Protein AF-A0A7Y3G0I6-F1 (afdb_monomer)

pLDDT: mean 89.26, std 8.89, range [57.53, 98.56]

Solvent-accessible surface area (backbone atoms only — not comparable to full-atom values): 11761 Å² total; per-residue (Å²): 100,74,81,41,89,91,62,61,95,31,98,58,78,35,72,88,57,44,77,79,68,57,80,49,19,53,33,40,68,74,60,81,34,92,79,83,90,74,66,74,46,51,53,47,34,43,51,68,86,64,47,54,21,97,90,36,72,43,69,88,77,82,77,92,67,91,58,84,91,52,43,73,36,83,38,82,82,89,81,90,82,81,94,60,96,46,73,75,52,50,55,50,53,52,44,70,64,32,48,66,43,52,54,53,49,44,53,52,36,16,62,76,60,63,36,76,36,48,35,75,85,75,89,59,87,81,51,73,63,84,77,46,39,62,51,58,41,47,52,52,54,50,63,76,65,33,38,55,69,38,67,48,60,49,78,73,38,61,62,67,29,30,76,32,36,46,50,58,30,49,48,30,33,59,73,62,80,33,52,68,69,57,26,52,52,53,36,62,68,52,57,84,130

Structure (mmCIF, N/CA/C/O backbone):
data_AF-A0A7Y3G0I6-F1
#
_entry.id   AF-A0A7Y3G0I6-F1
#
loop_
_atom_site.group_PDB
_atom_site.id
_atom_site.type_symbol
_atom_site.label_atom_id
_atom_site.label_alt_id
_atom_site.label_comp_id
_atom_site.label_asym_id
_atom_site.label_entity_id
_atom_site.label_seq_id
_atom_site.pdbx_PDB_ins_code
_atom_site.Cartn_x
_atom_site.Cartn_y
_atom_site.Cartn_z
_atom_site.occupancy
_atom_site.B_iso_or_equiv
_atom_site.auth_seq_id
_atom_site.auth_comp_id
_atom_site.auth_asym_id
_atom_site.auth_atom_id
_atom_site.pdbx_PDB_model_num
ATOM 1 N N . ILE A 1 1 ? 6.926 -3.636 -23.336 1.00 62.62 1 ILE A N 1
ATOM 2 C CA . ILE A 1 1 ? 7.717 -2.813 -22.385 1.00 62.62 1 ILE A CA 1
ATOM 3 C C . ILE A 1 1 ? 8.779 -3.665 -21.702 1.00 62.62 1 ILE A C 1
ATOM 5 O O . ILE A 1 1 ? 9.945 -3.384 -21.917 1.00 62.62 1 ILE A O 1
ATOM 9 N N . TRP A 1 2 ? 8.407 -4.733 -20.991 1.00 64.06 2 TRP A N 1
ATOM 10 C CA . TRP A 1 2 ? 9.347 -5.563 -20.216 1.00 64.06 2 TRP A CA 1
ATOM 11 C C . TRP A 1 2 ? 10.408 -6.299 -21.054 1.00 64.06 2 TRP A C 1
ATOM 13 O O . TRP A 1 2 ? 11.544 -6.424 -20.622 1.00 64.06 2 TRP A O 1
ATOM 23 N N . ASN A 1 3 ? 10.065 -6.689 -22.287 1.00 65.12 3 ASN A N 1
ATOM 24 C CA . ASN A 1 3 ? 10.971 -7.404 -23.203 1.00 65.12 3 ASN A CA 1
ATOM 25 C C . ASN A 1 3 ? 11.649 -6.497 -24.243 1.00 65.12 3 ASN A C 1
ATOM 27 O O . ASN A 1 3 ? 12.291 -6.978 -25.173 1.00 65.12 3 ASN A O 1
ATOM 31 N N . ALA A 1 4 ? 11.464 -5.179 -24.143 1.00 68.06 4 ALA A N 1
ATOM 32 C CA . ALA A 1 4 ? 12.062 -4.240 -25.083 1.00 68.06 4 ALA A CA 1
ATOM 33 C C . ALA A 1 4 ? 13.460 -3.825 -24.580 1.00 68.06 4 ALA A C 1
ATOM 35 O O . ALA A 1 4 ? 13.562 -3.351 -23.444 1.00 68.06 4 ALA A O 1
ATOM 36 N N . PRO A 1 5 ? 14.526 -3.961 -25.394 1.00 67.75 5 PRO A N 1
ATOM 37 C CA . PRO A 1 5 ? 15.872 -3.557 -24.996 1.00 67.75 5 PRO A CA 1
ATOM 38 C C . PRO A 1 5 ? 15.911 -2.113 -24.475 1.00 67.75 5 PRO A C 1
ATOM 40 O O . PRO A 1 5 ? 15.365 -1.211 -25.106 1.00 67.75 5 PRO A O 1
ATOM 43 N N . GLY A 1 6 ? 16.546 -1.901 -23.317 1.00 67.31 6 GLY A N 1
ATOM 44 C CA . GLY A 1 6 ? 16.690 -0.582 -22.683 1.00 67.31 6 GLY A CA 1
ATOM 45 C C . GLY A 1 6 ? 15.516 -0.122 -21.806 1.00 67.31 6 GLY A C 1
ATOM 46 O O . GLY A 1 6 ? 15.641 0.900 -21.142 1.00 67.31 6 GLY A O 1
ATOM 47 N N . ASN A 1 7 ? 14.407 -0.871 -21.744 1.00 62.28 7 ASN A N 1
ATOM 48 C CA . ASN A 1 7 ? 13.216 -0.491 -20.966 1.00 62.28 7 ASN A CA 1
ATOM 49 C C . ASN A 1 7 ? 13.136 -1.129 -19.569 1.00 62.28 7 ASN A C 1
ATOM 51 O O . ASN A 1 7 ? 12.115 -1.008 -18.891 1.00 62.28 7 ASN A O 1
ATOM 55 N N . THR A 1 8 ? 14.168 -1.842 -19.116 1.00 63.03 8 THR A N 1
ATOM 56 C CA . THR A 1 8 ? 14.197 -2.440 -17.773 1.00 63.03 8 THR A CA 1
ATOM 57 C C . THR A 1 8 ? 15.595 -2.321 -17.178 1.00 63.03 8 THR A C 1
ATOM 59 O O . THR A 1 8 ? 16.517 -3.015 -17.596 1.00 63.03 8 THR A O 1
ATOM 62 N N . TYR A 1 9 ? 15.740 -1.436 -16.192 1.00 57.91 9 TYR A N 1
ATOM 63 C CA . TYR A 1 9 ? 16.918 -1.337 -15.331 1.00 57.91 9 TYR A CA 1
ATOM 64 C C . TYR A 1 9 ? 16.635 -2.118 -14.047 1.00 57.91 9 TYR A C 1
ATOM 66 O O . TYR A 1 9 ? 16.202 -1.560 -13.045 1.00 57.91 9 TYR A O 1
ATOM 74 N N . ALA A 1 10 ? 16.804 -3.436 -14.110 1.00 59.22 10 ALA A N 1
ATOM 75 C CA . ALA A 1 10 ? 16.713 -4.313 -12.950 1.00 59.22 10 ALA A CA 1
ATOM 76 C C . ALA A 1 10 ? 18.121 -4.760 -12.554 1.00 59.22 10 ALA A C 1
ATOM 78 O O . ALA A 1 10 ? 18.882 -5.202 -13.416 1.00 59.22 10 ALA A O 1
ATOM 79 N N . ALA A 1 11 ? 18.454 -4.704 -11.261 1.00 57.53 11 ALA A N 1
ATOM 80 C CA . ALA A 1 11 ? 19.747 -5.170 -10.752 1.00 57.53 11 ALA A CA 1
ATOM 81 C C . ALA A 1 11 ? 20.051 -6.634 -11.152 1.00 57.53 11 ALA A C 1
ATOM 83 O O . ALA A 1 11 ? 21.209 -6.986 -11.359 1.00 57.53 11 ALA A O 1
ATOM 84 N N . GLY A 1 12 ? 19.012 -7.465 -11.325 1.00 60.72 12 GLY A N 1
ATOM 85 C CA . GLY A 1 12 ? 19.105 -8.867 -11.753 1.00 60.72 12 GLY A CA 1
ATOM 86 C C . GLY A 1 12 ? 19.058 -9.118 -13.268 1.00 60.72 12 GLY A C 1
ATOM 87 O O . GLY A 1 12 ? 18.994 -10.271 -13.681 1.00 60.72 12 GLY A O 1
ATOM 88 N N . GLY A 1 13 ? 19.047 -8.081 -14.115 1.00 66.00 13 GLY A N 1
ATOM 89 C CA . GLY A 1 13 ? 19.033 -8.222 -15.582 1.00 66.00 13 GLY A CA 1
ATOM 90 C C . GLY A 1 13 ? 17.665 -8.521 -16.218 1.00 66.00 13 GLY A C 1
ATOM 91 O O . GLY A 1 13 ? 17.530 -8.402 -17.434 1.00 66.00 13 GLY A O 1
ATOM 92 N N . SER A 1 14 ? 16.636 -8.840 -15.428 1.00 72.06 14 SER A N 1
ATOM 93 C CA . SER A 1 14 ? 15.230 -8.876 -15.855 1.00 72.06 14 SER A CA 1
ATOM 94 C C . SER A 1 14 ? 14.316 -8.408 -14.721 1.00 72.06 14 SER A C 1
ATOM 96 O O . SER A 1 14 ? 14.672 -8.520 -13.549 1.00 72.06 14 SER A O 1
ATOM 98 N N . ILE A 1 15 ? 13.122 -7.905 -15.050 1.00 75.12 15 ILE A N 1
ATOM 99 C CA . ILE A 1 15 ? 12.135 -7.514 -14.029 1.00 75.12 15 ILE A CA 1
ATOM 100 C C . ILE A 1 15 ? 11.652 -8.721 -13.205 1.00 75.12 15 ILE A C 1
ATOM 102 O O . ILE A 1 15 ? 11.344 -8.566 -12.031 1.00 75.12 15 ILE A O 1
ATOM 106 N N . ALA A 1 16 ? 11.639 -9.925 -13.787 1.00 77.75 16 ALA A N 1
ATOM 107 C CA . ALA A 1 16 ? 11.277 -11.154 -13.079 1.00 77.75 16 ALA A CA 1
ATOM 108 C C . ALA A 1 16 ? 12.322 -11.579 -12.033 1.00 77.75 16 ALA A C 1
ATOM 110 O O . ALA A 1 16 ? 11.988 -12.292 -11.092 1.00 77.75 16 ALA A O 1
ATOM 111 N N . ALA A 1 17 ? 13.575 -11.140 -12.188 1.00 76.31 17 ALA A N 1
ATOM 112 C CA . ALA A 1 17 ? 14.649 -11.363 -11.223 1.00 76.31 17 ALA A CA 1
ATOM 113 C C . ALA A 1 17 ? 14.767 -10.233 -10.182 1.00 76.31 17 ALA A C 1
ATOM 115 O O . ALA A 1 17 ? 15.609 -10.306 -9.287 1.00 76.31 17 ALA A O 1
ATOM 116 N N . THR A 1 18 ? 13.951 -9.181 -10.291 1.00 74.75 18 THR A N 1
ATOM 117 C CA . THR A 1 18 ? 13.896 -8.102 -9.304 1.00 74.75 18 THR A CA 1
ATOM 118 C C . THR A 1 18 ? 13.173 -8.598 -8.055 1.00 74.75 18 THR A C 1
ATOM 120 O O . THR A 1 18 ? 12.018 -9.015 -8.122 1.00 74.75 18 THR A O 1
ATOM 123 N N . SER A 1 19 ? 13.840 -8.547 -6.903 1.00 73.62 19 SER A N 1
ATOM 124 C CA . SER A 1 19 ? 13.272 -8.982 -5.626 1.00 73.62 19 SER A CA 1
ATOM 125 C C . SER A 1 19 ? 12.096 -8.112 -5.175 1.00 73.62 19 SER A C 1
ATOM 127 O O . SER A 1 19 ? 11.898 -6.989 -5.639 1.00 73.62 19 SER A O 1
ATOM 129 N N . HIS A 1 20 ? 11.268 -8.640 -4.274 1.00 70.69 20 HIS A N 1
ATOM 130 C CA . HIS A 1 20 ? 10.093 -7.930 -3.785 1.00 70.69 20 HIS A CA 1
ATOM 131 C C . HIS A 1 20 ? 10.451 -6.955 -2.650 1.00 70.69 20 HIS A C 1
ATOM 133 O O . HIS A 1 20 ? 11.037 -7.343 -1.646 1.00 70.69 20 HIS A O 1
ATOM 139 N N . SER A 1 21 ? 10.012 -5.706 -2.803 1.00 70.19 21 SER A N 1
ATOM 140 C CA . SER A 1 21 ? 9.940 -4.628 -1.803 1.00 70.19 21 SER A CA 1
ATOM 141 C C . SER A 1 21 ? 11.211 -4.261 -1.026 1.00 70.19 21 SER A C 1
ATOM 143 O O . SER A 1 21 ? 11.746 -3.184 -1.276 1.00 70.19 21 SER A O 1
ATOM 145 N N . SER A 1 22 ? 11.676 -5.080 -0.076 1.00 72.12 22 SER A N 1
ATOM 146 C CA . SER A 1 22 ? 12.699 -4.681 0.912 1.00 72.12 22 SER A CA 1
ATOM 147 C C . SER A 1 22 ? 13.991 -4.182 0.280 1.00 72.12 22 SER A C 1
ATOM 149 O O . SER A 1 22 ? 14.605 -3.238 0.769 1.00 72.12 22 SER A O 1
ATOM 151 N N . ASP A 1 23 ? 14.370 -4.779 -0.842 1.00 81.44 23 ASP A N 1
ATOM 152 C CA . ASP A 1 23 ? 15.669 -4.541 -1.462 1.00 81.44 23 ASP A CA 1
ATOM 153 C C . ASP A 1 23 ? 15.713 -3.229 -2.258 1.00 81.44 23 ASP A C 1
ATOM 155 O O . ASP A 1 23 ? 16.783 -2.829 -2.705 1.00 81.44 23 ASP A O 1
ATOM 159 N N . HIS A 1 24 ? 14.573 -2.540 -2.416 1.00 85.25 24 HIS A N 1
ATOM 160 C CA . HIS A 1 24 ? 14.483 -1.269 -3.149 1.00 85.25 24 HIS A CA 1
ATOM 161 C C . HIS A 1 24 ? 14.484 -0.040 -2.246 1.00 85.25 24 HIS A C 1
ATOM 163 O O . HIS A 1 24 ? 14.646 1.065 -2.755 1.00 85.25 24 HIS A O 1
ATOM 169 N N . GLY A 1 25 ? 14.322 -0.204 -0.928 1.00 89.75 25 GLY A N 1
ATOM 170 C CA . GLY A 1 25 ? 14.303 0.920 0.013 1.00 89.75 25 GLY A CA 1
ATOM 171 C C . GLY A 1 25 ? 15.617 1.700 0.010 1.00 89.75 25 GLY A C 1
ATOM 172 O O . GLY A 1 25 ? 15.623 2.911 -0.203 1.00 89.75 25 GLY A O 1
ATOM 173 N N . GLN A 1 26 ? 16.735 0.988 0.170 1.00 89.69 26 GLN A N 1
ATOM 174 C CA . GLN A 1 26 ? 18.073 1.577 0.137 1.00 89.69 26 GLN A CA 1
ATOM 175 C C . GLN A 1 26 ? 18.411 2.184 -1.241 1.00 89.69 26 GLN A C 1
ATOM 177 O O . GLN A 1 26 ? 18.736 3.371 -1.269 1.00 89.69 26 GLN A O 1
ATOM 182 N N . PRO A 1 27 ? 18.244 1.465 -2.375 1.00 88.50 27 PRO A N 1
ATOM 183 C CA . PRO A 1 27 ? 18.458 2.047 -3.699 1.00 88.50 27 PRO A CA 1
ATOM 184 C C . PRO A 1 27 ? 17.628 3.297 -4.001 1.00 88.50 27 PRO A C 1
ATOM 186 O O . PRO A 1 27 ? 18.088 4.195 -4.703 1.00 88.50 27 PRO A O 1
ATOM 189 N N . LEU A 1 28 ? 16.385 3.366 -3.512 1.00 90.38 28 LEU A N 1
ATOM 190 C CA . LEU A 1 28 ? 15.553 4.555 -3.693 1.00 90.38 28 LEU A CA 1
ATOM 191 C C . LEU A 1 28 ? 16.087 5.731 -2.863 1.00 90.38 28 LEU A C 1
ATOM 193 O O . LEU A 1 28 ? 16.166 6.847 -3.367 1.00 90.38 28 LEU A O 1
ATOM 197 N N . ALA A 1 29 ? 16.487 5.480 -1.614 1.00 90.94 29 ALA A N 1
ATOM 198 C CA . ALA A 1 29 ? 16.993 6.511 -0.709 1.00 90.94 29 ALA A CA 1
ATOM 199 C C . ALA A 1 29 ? 18.367 7.075 -1.127 1.00 90.94 29 ALA A C 1
ATOM 201 O O . ALA A 1 29 ? 18.635 8.259 -0.917 1.00 90.94 29 ALA A O 1
ATOM 202 N N . ASP A 1 30 ? 19.238 6.252 -1.725 1.00 90.75 30 ASP A N 1
ATOM 203 C CA . ASP A 1 30 ? 20.564 6.672 -2.208 1.00 90.75 30 ASP A CA 1
ATOM 204 C C . ASP A 1 30 ? 20.602 7.102 -3.687 1.00 90.75 30 ASP A C 1
ATOM 206 O O . ASP A 1 30 ? 21.648 7.525 -4.186 1.00 90.75 30 ASP A O 1
ATOM 210 N N . GLY A 1 31 ? 19.459 7.050 -4.379 1.00 88.19 31 GLY A N 1
ATOM 211 C CA . GLY A 1 31 ? 19.305 7.516 -5.757 1.00 88.19 31 GLY A CA 1
ATOM 212 C C . GLY A 1 31 ? 19.835 6.556 -6.826 1.00 88.19 31 GLY A C 1
ATOM 213 O O . GLY A 1 31 ? 19.882 6.924 -8.002 1.00 88.19 31 GLY A O 1
ATOM 214 N N . THR A 1 32 ? 20.215 5.326 -6.468 1.00 85.88 32 THR A N 1
ATOM 215 C CA . THR A 1 32 ? 20.564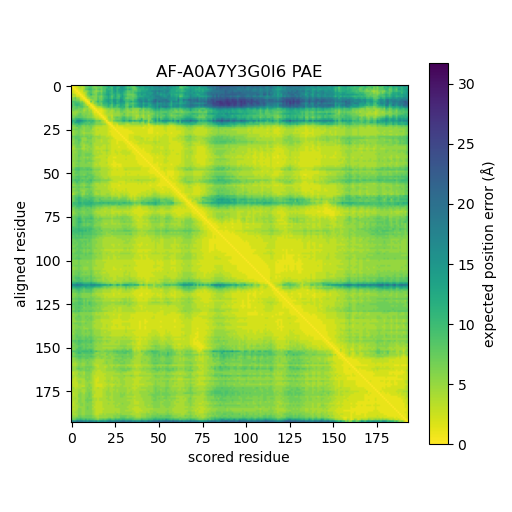 4.278 -7.446 1.00 85.88 32 THR A CA 1
ATOM 216 C C . THR A 1 32 ? 19.335 3.613 -8.082 1.00 85.88 32 THR A C 1
ATOM 218 O O . THR A 1 32 ? 19.454 2.949 -9.114 1.00 85.88 32 THR A O 1
ATOM 221 N N . CYS A 1 33 ? 18.142 3.850 -7.529 1.00 84.00 33 CYS A N 1
ATOM 222 C CA . CYS A 1 33 ? 16.838 3.560 -8.116 1.00 84.00 33 CYS A CA 1
ATOM 223 C C . CYS A 1 33 ? 16.036 4.862 -8.257 1.00 84.00 33 CYS A C 1
ATOM 225 O O . CYS A 1 33 ? 15.832 5.576 -7.282 1.00 84.00 33 CYS A O 1
ATOM 227 N N . ALA A 1 34 ? 15.560 5.172 -9.467 1.00 85.50 34 ALA A N 1
ATOM 228 C CA . ALA A 1 34 ? 14.839 6.423 -9.714 1.00 85.50 34 ALA A CA 1
ATOM 229 C C . ALA A 1 34 ? 13.389 6.403 -9.201 1.00 85.50 34 ALA A C 1
ATOM 231 O O . ALA A 1 34 ? 12.887 7.416 -8.727 1.00 85.50 34 ALA A O 1
ATOM 232 N N . MET A 1 35 ? 12.687 5.275 -9.361 1.00 88.25 35 MET A N 1
ATOM 233 C CA . MET A 1 35 ? 11.269 5.132 -9.022 1.00 88.25 35 MET A CA 1
ATOM 234 C C . MET A 1 35 ? 10.946 3.674 -8.696 1.00 88.25 35 MET A C 1
ATOM 236 O O . MET A 1 35 ? 11.437 2.761 -9.360 1.00 88.25 35 MET A O 1
ATOM 240 N N . VAL A 1 36 ? 10.033 3.464 -7.750 1.00 87.94 36 VAL A N 1
ATOM 241 C CA . VAL A 1 36 ? 9.459 2.153 -7.430 1.00 87.94 36 VAL A CA 1
ATOM 242 C C . VAL A 1 36 ? 7.935 2.254 -7.395 1.00 87.94 36 VAL A C 1
ATOM 244 O O . VAL A 1 36 ? 7.380 3.227 -6.894 1.00 87.94 36 VAL A O 1
ATOM 247 N N . ARG A 1 37 ? 7.244 1.240 -7.927 1.00 88.38 37 ARG A N 1
ATOM 248 C CA . ARG A 1 37 ? 5.795 1.073 -7.756 1.00 88.38 37 ARG A CA 1
ATOM 249 C C . ARG A 1 37 ? 5.563 -0.065 -6.771 1.00 88.38 37 ARG A C 1
ATOM 251 O O . ARG A 1 37 ? 5.781 -1.221 -7.122 1.00 88.38 37 ARG A O 1
ATOM 258 N N . GLN A 1 38 ? 5.137 0.266 -5.557 1.00 89.00 38 GLN A N 1
ATOM 259 C CA . GLN A 1 38 ? 4.900 -0.704 -4.491 1.00 89.00 38 GLN A CA 1
ATOM 260 C C . GLN A 1 38 ? 3.722 -0.273 -3.609 1.00 89.00 38 GLN A C 1
ATOM 262 O O . GLN A 1 38 ? 3.322 0.890 -3.632 1.00 89.00 38 GLN A O 1
ATOM 267 N N . ALA A 1 39 ? 3.162 -1.217 -2.853 1.00 90.75 39 ALA A N 1
ATOM 268 C CA . ALA A 1 39 ? 2.174 -0.936 -1.820 1.00 90.75 39 ALA A CA 1
ATOM 269 C C . ALA A 1 39 ? 2.726 0.003 -0.728 1.00 90.75 39 ALA A C 1
ATOM 271 O O . ALA A 1 39 ? 3.935 0.100 -0.514 1.00 90.75 39 ALA A O 1
ATOM 272 N N . SER A 1 40 ? 1.824 0.661 0.002 1.00 91.81 40 SER A N 1
ATOM 273 C CA . SER A 1 40 ? 2.150 1.705 0.987 1.00 91.81 40 SER A CA 1
ATOM 274 C C . SER A 1 40 ? 3.070 1.252 2.122 1.00 91.81 40 SER A C 1
ATOM 276 O O . SER A 1 40 ? 3.860 2.054 2.620 1.00 91.81 40 SER A O 1
ATOM 278 N N . PHE A 1 41 ? 3.043 -0.035 2.493 1.00 91.19 41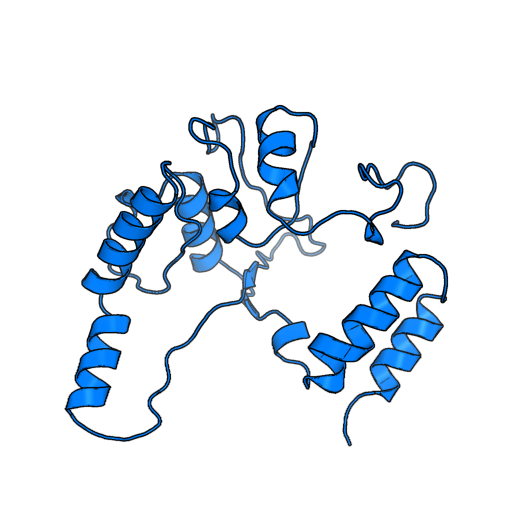 PHE A N 1
ATOM 279 C CA . PHE A 1 41 ? 3.953 -0.587 3.503 1.00 91.19 41 PHE A CA 1
ATOM 280 C C . PHE A 1 41 ? 5.432 -0.467 3.114 1.00 91.19 41 PHE A C 1
ATOM 282 O O . PHE A 1 41 ? 6.303 -0.634 3.968 1.00 91.19 41 PHE A O 1
ATOM 289 N N . PHE A 1 42 ? 5.726 -0.158 1.846 1.00 92.06 42 PHE A N 1
ATOM 290 C CA . PHE A 1 42 ? 7.075 0.112 1.372 1.00 92.06 42 PHE A CA 1
ATOM 291 C C . PHE A 1 42 ? 7.789 1.206 2.170 1.00 92.06 42 PHE A C 1
ATOM 293 O O . PHE A 1 42 ? 9.004 1.127 2.331 1.00 92.06 42 PHE A O 1
ATOM 300 N N . ALA A 1 43 ? 7.051 2.175 2.726 1.00 91.44 43 ALA A N 1
ATOM 301 C CA . ALA A 1 43 ? 7.623 3.208 3.586 1.00 91.44 43 ALA A CA 1
ATOM 302 C C . ALA A 1 43 ? 8.480 2.613 4.722 1.00 91.44 43 ALA A C 1
ATOM 304 O O . ALA A 1 43 ? 9.532 3.153 5.043 1.00 91.44 43 ALA A O 1
ATOM 305 N N . ALA A 1 44 ? 8.104 1.446 5.258 1.00 91.50 44 ALA A N 1
ATOM 306 C CA . ALA A 1 44 ? 8.838 0.769 6.329 1.00 91.50 44 ALA A CA 1
ATOM 307 C C . ALA A 1 44 ? 10.097 0.003 5.882 1.00 91.50 44 ALA A C 1
ATOM 309 O O . ALA A 1 44 ? 10.731 -0.666 6.706 1.00 91.50 44 ALA A O 1
ATOM 310 N N . PHE A 1 45 ? 10.413 0.017 4.585 1.00 91.06 45 PHE A N 1
ATOM 311 C CA . PHE A 1 45 ? 11.675 -0.486 4.037 1.00 91.06 45 PHE A CA 1
ATOM 312 C C . PHE A 1 45 ? 12.676 0.632 3.750 1.00 91.06 45 PHE A C 1
ATOM 314 O O . PHE A 1 45 ? 13.820 0.332 3.410 1.00 91.06 45 PHE A O 1
ATOM 321 N N . LEU A 1 46 ? 12.276 1.901 3.880 1.00 91.12 46 LEU A N 1
ATOM 322 C CA . LEU A 1 46 ? 13.217 3.008 3.780 1.00 91.12 46 LEU A CA 1
ATOM 323 C C . LEU A 1 46 ? 14.221 2.935 4.942 1.00 91.12 46 LEU A C 1
ATOM 325 O O . LEU A 1 46 ? 13.813 2.677 6.078 1.00 91.12 46 LEU A O 1
ATOM 329 N N . PRO A 1 47 ? 15.522 3.152 4.681 1.00 90.88 47 PRO A N 1
ATOM 330 C CA . PRO A 1 47 ? 16.523 3.230 5.736 1.00 90.88 47 PRO A CA 1
ATOM 331 C C . PRO A 1 47 ? 16.177 4.300 6.778 1.00 90.88 47 PRO A C 1
ATOM 333 O O . PRO A 1 47 ? 15.618 5.350 6.445 1.00 90.88 47 PRO A O 1
ATOM 336 N N . GLU A 1 48 ? 16.557 4.065 8.033 1.00 89.44 48 GLU A N 1
ATOM 337 C CA . GLU A 1 48 ? 16.451 5.070 9.094 1.00 89.44 48 GLU A CA 1
ATOM 338 C C . GLU A 1 48 ? 17.138 6.383 8.675 1.00 89.44 48 GLU A C 1
ATOM 340 O O . GLU A 1 48 ? 18.212 6.381 8.071 1.00 89.44 48 GLU A O 1
ATOM 345 N N . GLY A 1 49 ? 16.500 7.516 8.977 1.00 89.31 49 GLY A N 1
ATOM 346 C CA . GLY A 1 49 ? 17.005 8.844 8.620 1.00 89.31 49 GLY A CA 1
ATOM 347 C C . GLY A 1 49 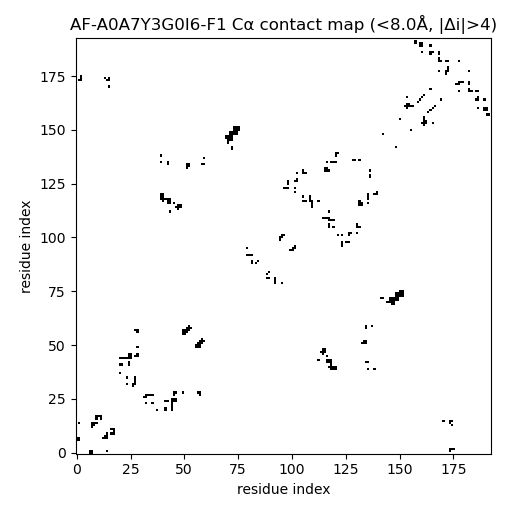? 16.738 9.275 7.175 1.00 89.31 49 GLY A C 1
ATOM 348 O O . GLY A 1 49 ? 17.100 10.396 6.820 1.00 89.31 49 GLY A O 1
ATOM 349 N N . THR A 1 50 ? 16.082 8.445 6.355 1.00 92.31 50 THR A N 1
ATOM 350 C CA . THR A 1 50 ? 15.599 8.871 5.031 1.00 92.31 50 THR A CA 1
ATOM 351 C C . THR A 1 50 ? 14.565 9.981 5.199 1.00 92.31 50 THR A C 1
ATOM 353 O O . THR A 1 50 ? 13.523 9.763 5.821 1.00 92.31 50 THR A O 1
ATOM 356 N N . SER A 1 51 ? 14.819 11.164 4.635 1.00 92.44 51 SER A N 1
ATOM 357 C CA . SER A 1 51 ? 13.816 12.231 4.639 1.00 92.44 51 SER A CA 1
ATOM 358 C C . SER A 1 51 ? 12.728 11.936 3.607 1.00 92.44 51 SER A C 1
ATOM 360 O O . SER A 1 51 ? 13.011 11.568 2.464 1.00 92.44 51 SER A O 1
ATOM 362 N N . VAL A 1 52 ? 11.468 12.093 4.005 1.00 93.31 52 VAL A N 1
ATOM 363 C CA . VAL A 1 52 ? 10.302 11.780 3.170 1.00 93.31 52 VAL A CA 1
ATOM 364 C C . VAL A 1 52 ? 9.371 12.981 3.059 1.00 93.31 52 VAL A C 1
ATOM 366 O O . VAL A 1 52 ? 9.376 13.832 3.941 1.00 93.31 52 VAL A O 1
ATOM 369 N N . GLY A 1 53 ? 8.574 13.029 1.993 1.00 90.50 53 GLY A N 1
ATOM 370 C CA . GLY A 1 53 ? 7.634 14.118 1.715 1.00 90.50 53 GLY A CA 1
ATOM 371 C C . GLY A 1 53 ? 8.060 14.986 0.524 1.00 90.50 53 GLY A C 1
ATOM 372 O O . GLY A 1 53 ? 9.064 14.688 -0.128 1.00 90.50 53 GLY A O 1
ATOM 373 N N . PRO A 1 54 ? 7.309 16.056 0.205 1.00 89.69 54 PRO A N 1
ATOM 374 C CA . PRO A 1 54 ? 7.554 16.933 -0.945 1.00 89.69 54 PRO A CA 1
ATOM 375 C C . PRO A 1 54 ? 8.954 17.550 -0.993 1.00 89.69 54 PRO A C 1
ATOM 377 O O . PRO A 1 54 ? 9.495 17.717 -2.085 1.00 89.69 54 PRO A O 1
ATOM 380 N N . ASP A 1 55 ? 9.539 17.826 0.175 1.00 91.00 55 ASP A N 1
ATOM 381 C CA . ASP A 1 55 ? 10.885 18.393 0.327 1.00 91.00 55 ASP A CA 1
ATOM 382 C C . ASP A 1 55 ? 11.934 17.340 0.762 1.00 91.00 55 ASP A C 1
ATOM 384 O O . ASP A 1 55 ? 13.076 17.678 1.086 1.00 91.00 55 ASP A O 1
ATOM 388 N N . GLY A 1 56 ? 11.551 16.058 0.805 1.00 91.25 56 GLY A N 1
ATOM 389 C CA . GLY A 1 56 ? 12.400 14.938 1.217 1.00 91.25 56 GLY A CA 1
ATOM 390 C C . GLY A 1 56 ? 13.198 14.299 0.075 1.00 91.25 56 GLY A C 1
ATOM 391 O O . GLY A 1 56 ? 13.092 14.676 -1.090 1.00 91.25 56 GLY A O 1
ATOM 392 N N . GLN A 1 57 ? 13.994 13.279 0.409 1.00 92.56 57 GLN A N 1
ATOM 393 C CA . GLN A 1 57 ? 14.662 12.410 -0.569 1.00 92.56 57 GLN A CA 1
ATOM 394 C C . GLN A 1 57 ? 13.663 11.541 -1.338 1.00 92.56 57 GLN A C 1
ATOM 396 O O . GLN A 1 57 ? 13.873 11.251 -2.515 1.00 92.56 57 GLN A O 1
ATOM 401 N N . VAL A 1 58 ? 12.590 11.111 -0.668 1.00 92.88 58 VAL A N 1
ATOM 402 C CA . VAL A 1 58 ? 11.574 10.217 -1.230 1.00 92.88 58 VAL A CA 1
ATOM 403 C C . VAL A 1 58 ? 10.192 10.845 -1.110 1.00 92.88 58 VAL A C 1
ATOM 405 O O . VAL A 1 58 ? 9.759 11.235 -0.027 1.00 92.88 58 VAL A O 1
ATOM 408 N N . ASN A 1 59 ? 9.466 10.873 -2.225 1.00 93.25 59 ASN A N 1
ATOM 409 C CA . ASN A 1 59 ? 8.077 11.310 -2.281 1.00 93.25 59 ASN A CA 1
ATOM 410 C C . ASN A 1 59 ? 7.235 10.349 -3.135 1.00 93.25 59 ASN A C 1
ATOM 412 O O . ASN A 1 59 ? 7.765 9.487 -3.840 1.00 93.25 59 ASN A O 1
ATOM 416 N N . THR A 1 60 ? 5.917 10.513 -3.082 1.00 91.88 60 THR A N 1
ATOM 417 C CA . THR A 1 60 ? 4.950 9.790 -3.904 1.00 91.88 60 THR A CA 1
ATOM 418 C C . THR A 1 60 ? 4.344 10.685 -4.980 1.00 91.88 60 THR A C 1
ATOM 420 O O . THR A 1 60 ? 4.293 11.908 -4.854 1.00 91.88 60 THR A O 1
ATOM 423 N N . PHE A 1 61 ? 3.864 10.063 -6.049 1.00 90.75 61 PHE A N 1
ATOM 424 C CA . PHE A 1 61 ? 3.079 10.707 -7.092 1.00 90.75 61 PHE A CA 1
ATOM 425 C C . PHE A 1 61 ? 2.113 9.688 -7.705 1.00 90.75 61 PHE A C 1
ATOM 427 O O . PHE A 1 61 ? 2.335 8.476 -7.635 1.00 90.75 61 PHE A O 1
ATOM 434 N N . TYR A 1 62 ? 1.036 10.173 -8.324 1.00 89.31 62 TYR A N 1
ATOM 435 C CA . TYR A 1 62 ? 0.079 9.298 -8.996 1.00 89.31 62 TYR A CA 1
ATOM 436 C C . TYR A 1 62 ? 0.715 8.552 -10.164 1.00 89.31 62 TYR A C 1
ATOM 438 O O . TYR A 1 62 ? 1.364 9.143 -11.029 1.00 89.31 62 TYR A O 1
ATOM 446 N N . PHE A 1 63 ? 0.457 7.246 -10.229 1.00 88.25 63 PHE A N 1
ATOM 447 C CA . PHE A 1 63 ? 0.826 6.463 -11.398 1.00 88.25 63 PHE A CA 1
ATOM 448 C C . PHE A 1 63 ? 0.077 6.997 -12.633 1.00 88.25 63 PHE A C 1
ATOM 450 O O . PHE A 1 63 ? -1.144 7.153 -12.556 1.00 88.25 63 PHE A O 1
ATOM 457 N N . PRO A 1 64 ? 0.762 7.252 -13.765 1.00 87.19 64 PRO A N 1
ATOM 458 C CA . PRO A 1 64 ? 0.119 7.807 -14.950 1.00 87.19 64 PRO A CA 1
ATOM 459 C C . PRO A 1 64 ? -1.082 6.969 -15.406 1.00 87.19 64 PRO A C 1
ATOM 461 O O . PRO A 1 64 ? -0.951 5.778 -15.695 1.00 87.19 64 PRO A O 1
ATOM 464 N N . ASN A 1 65 ? -2.253 7.600 -15.490 1.00 85.69 65 ASN A N 1
ATOM 465 C CA . ASN A 1 65 ? -3.502 6.998 -15.943 1.00 85.69 65 ASN A CA 1
ATOM 466 C C . ASN A 1 65 ? -4.047 7.720 -17.186 1.00 85.69 65 ASN A C 1
ATOM 468 O O . ASN A 1 65 ? -3.718 8.869 -17.466 1.00 85.69 65 ASN A O 1
ATOM 472 N N . VAL A 1 66 ? -4.870 7.013 -17.964 1.00 87.06 66 VAL A N 1
ATOM 473 C CA . VAL A 1 66 ? -5.417 7.531 -19.231 1.00 87.06 66 VAL A CA 1
ATOM 474 C C . VAL A 1 66 ? -6.492 8.595 -18.994 1.00 87.06 66 VAL A C 1
ATOM 476 O O . VAL A 1 66 ? -6.558 9.573 -19.734 1.00 87.06 66 VAL A O 1
ATOM 479 N N . ASP A 1 67 ? -7.334 8.410 -17.976 1.00 88.25 67 ASP A N 1
ATOM 480 C CA . ASP A 1 67 ? -8.398 9.355 -17.635 1.00 88.25 67 ASP A CA 1
ATOM 481 C C . ASP A 1 67 ? -7.937 10.349 -16.567 1.00 88.25 67 ASP A C 1
ATOM 483 O O . ASP A 1 67 ? -7.981 10.066 -15.369 1.00 88.25 67 ASP A O 1
ATOM 487 N N . THR A 1 68 ? -7.561 11.547 -17.004 1.00 86.06 68 THR A N 1
ATOM 488 C CA . THR A 1 68 ? -7.090 12.623 -16.124 1.00 86.06 68 THR A CA 1
ATOM 489 C C . THR A 1 68 ? -8.183 13.229 -15.237 1.00 86.06 68 THR A C 1
ATOM 491 O O . THR A 1 68 ? -7.870 14.084 -14.414 1.00 86.06 68 THR A O 1
ATOM 494 N N . ASN A 1 69 ? -9.453 12.834 -15.396 1.00 89.62 69 ASN A N 1
ATOM 495 C CA . ASN A 1 69 ? -10.542 13.249 -14.504 1.00 89.62 69 ASN A CA 1
ATOM 496 C C . ASN A 1 69 ? -10.742 12.286 -13.325 1.00 89.62 69 ASN A C 1
ATOM 498 O O . ASN A 1 69 ? -11.558 12.567 -12.450 1.00 89.62 69 ASN A O 1
ATOM 502 N N . SER A 1 70 ? -10.012 11.169 -13.302 1.00 91.12 70 SER A N 1
ATOM 503 C CA . SER A 1 70 ? -10.087 10.148 -12.257 1.00 91.12 70 SER A CA 1
ATOM 504 C C . SER A 1 70 ? -8.846 10.157 -11.363 1.00 91.12 70 SER A C 1
ATOM 506 O O . SER A 1 70 ? -7.752 10.534 -11.793 1.00 91.12 70 SER A O 1
ATOM 508 N N . LYS A 1 71 ? -9.015 9.691 -10.124 1.00 92.56 71 LYS A N 1
ATOM 509 C CA . LYS A 1 71 ? -7.956 9.466 -9.130 1.00 92.56 71 LYS A CA 1
ATOM 510 C C . LYS A 1 71 ? -7.958 7.999 -8.689 1.00 92.56 71 LYS A C 1
ATOM 512 O O . LYS A 1 71 ? -8.323 7.697 -7.551 1.00 92.56 71 LYS A O 1
ATOM 517 N N . PRO A 1 72 ? -7.634 7.055 -9.587 1.00 93.44 72 PRO A N 1
ATOM 518 C CA . PRO A 1 72 ? -7.721 5.644 -9.268 1.00 93.44 72 PRO A CA 1
ATOM 519 C C . PRO A 1 72 ? -6.671 5.268 -8.223 1.00 93.44 72 PRO A C 1
ATOM 521 O O . PRO A 1 72 ? -5.480 5.519 -8.413 1.00 93.44 72 PRO A O 1
ATOM 524 N N . VAL A 1 73 ? -7.103 4.598 -7.157 1.00 93.31 73 VAL A N 1
ATOM 525 C CA . VAL A 1 73 ? -6.208 4.035 -6.139 1.00 93.31 73 VAL A CA 1
ATOM 526 C C . VAL A 1 73 ? -6.430 2.530 -6.063 1.00 93.31 73 VAL A C 1
ATOM 528 O O . VAL A 1 73 ? -7.551 2.063 -5.847 1.00 93.31 73 VAL A O 1
ATOM 531 N N . LEU A 1 74 ? -5.350 1.769 -6.257 1.00 92.12 74 LEU A N 1
ATOM 532 C CA . LEU A 1 74 ? -5.324 0.332 -5.993 1.00 92.12 74 LEU A CA 1
ATOM 533 C C . LEU A 1 74 ? -5.195 0.126 -4.482 1.00 92.12 74 LEU A C 1
ATOM 535 O O . LEU A 1 74 ? -4.256 0.630 -3.869 1.00 92.12 74 LEU A O 1
ATOM 539 N N . THR A 1 75 ? -6.135 -0.596 -3.891 1.00 91.12 75 THR A N 1
ATOM 540 C CA . THR A 1 75 ? -6.214 -0.833 -2.454 1.00 91.12 75 THR A CA 1
ATOM 541 C C . THR A 1 75 ? -6.115 -2.321 -2.154 1.00 91.12 75 THR A C 1
ATOM 543 O O . THR A 1 75 ? -6.515 -3.169 -2.942 1.00 91.12 75 THR A O 1
ATOM 546 N N . ALA A 1 76 ? -5.579 -2.639 -0.989 1.00 89.12 76 ALA A N 1
ATOM 547 C CA . ALA A 1 76 ? -5.622 -3.960 -0.385 1.00 89.12 76 ALA A CA 1
ATOM 548 C C . ALA A 1 76 ? -5.557 -3.752 1.129 1.00 89.12 76 ALA A C 1
ATOM 550 O O . ALA A 1 76 ? -5.195 -2.670 1.603 1.00 89.12 76 ALA A O 1
ATOM 551 N N . GLY A 1 77 ? -5.919 -4.758 1.911 1.00 87.94 77 GLY A N 1
ATOM 552 C CA . GLY A 1 77 ? -5.874 -4.616 3.356 1.00 87.94 77 GLY A CA 1
ATOM 553 C C . GLY A 1 77 ? -6.373 -5.836 4.095 1.00 87.94 77 GLY A C 1
ATOM 554 O O . GLY A 1 77 ? -6.942 -6.760 3.519 1.00 87.94 77 GLY A O 1
ATOM 555 N N . ASN A 1 78 ? -6.163 -5.805 5.405 1.00 88.19 78 ASN A N 1
ATOM 556 C CA . ASN A 1 78 ? -6.643 -6.838 6.305 1.00 88.19 78 ASN A CA 1
ATOM 557 C C . ASN A 1 78 ? -7.967 -6.396 6.923 1.00 88.19 78 ASN A C 1
ATOM 559 O O . ASN A 1 78 ? -8.075 -5.276 7.420 1.00 88.19 78 ASN A O 1
ATOM 563 N N . ALA A 1 79 ? -8.940 -7.302 6.945 1.00 89.12 79 ALA A N 1
ATOM 564 C CA . ALA A 1 79 ? -10.177 -7.137 7.692 1.00 89.12 79 ALA A CA 1
ATOM 565 C C . ALA A 1 79 ? -10.203 -8.120 8.869 1.00 89.12 79 ALA A C 1
ATOM 567 O O . ALA A 1 79 ? -9.771 -9.267 8.744 1.00 89.12 79 ALA A O 1
ATOM 568 N N . ALA A 1 80 ? -10.728 -7.678 10.010 1.00 92.75 80 ALA A N 1
ATOM 569 C CA . ALA A 1 80 ? -11.073 -8.570 11.109 1.00 92.75 80 ALA A CA 1
ATOM 570 C C . ALA A 1 80 ? -12.502 -9.095 10.905 1.00 92.75 80 ALA A C 1
ATOM 572 O O . ALA A 1 80 ? -13.383 -8.352 10.472 1.00 92.75 80 ALA A O 1
ATOM 573 N N . SER A 1 81 ? -12.742 -10.367 11.225 1.00 94.88 81 SER A N 1
ATOM 574 C CA . SER A 1 81 ? -14.070 -10.979 11.150 1.00 94.88 81 SER A CA 1
ATOM 575 C C . SER A 1 81 ? -14.336 -11.847 12.376 1.00 94.88 81 SER A C 1
ATOM 577 O O . SER A 1 81 ? -13.448 -12.558 12.854 1.00 94.88 81 SER A O 1
ATOM 579 N N . ALA A 1 82 ? -15.566 -11.786 12.883 1.00 96.88 82 ALA A N 1
ATOM 580 C CA . ALA A 1 82 ? -16.020 -12.590 14.005 1.00 96.88 82 ALA A CA 1
ATOM 581 C C . ALA A 1 82 ? -16.653 -13.897 13.503 1.00 96.88 82 ALA A C 1
ATOM 583 O O . ALA A 1 82 ? -17.638 -13.885 12.771 1.00 96.88 82 ALA A O 1
ATOM 584 N N . PHE A 1 83 ? -16.118 -15.035 13.949 1.00 96.62 83 PHE A N 1
ATOM 585 C CA . PHE A 1 83 ? -16.655 -16.370 13.632 1.00 96.62 83 PHE A CA 1
ATOM 586 C C . PHE A 1 83 ? -17.661 -16.880 14.669 1.00 96.62 83 PHE A C 1
ATOM 588 O O . PHE A 1 83 ? -18.282 -17.925 14.483 1.00 96.62 83 PHE A O 1
ATOM 595 N N . ARG A 1 84 ? -17.796 -16.166 15.790 1.00 98.00 84 ARG A N 1
ATOM 596 C CA . ARG A 1 84 ? -18.715 -16.490 16.875 1.00 98.00 84 ARG A CA 1
ATOM 597 C C . ARG A 1 84 ? -19.312 -15.208 17.427 1.00 98.00 84 ARG A C 1
ATOM 599 O O . ARG A 1 84 ? -18.577 -14.278 17.743 1.00 98.00 84 ARG A O 1
ATOM 606 N N . ASP A 1 85 ? -20.625 -15.215 17.592 1.00 98.06 85 ASP A N 1
ATOM 607 C CA . ASP A 1 85 ? -21.353 -14.142 18.252 1.00 98.06 85 ASP A CA 1
ATOM 608 C C . ASP A 1 85 ? -21.272 -14.317 19.777 1.00 98.06 85 ASP A C 1
ATOM 610 O O . ASP A 1 85 ? -21.898 -15.216 20.344 1.00 98.06 85 ASP A O 1
ATOM 614 N N . ALA A 1 86 ? -20.410 -13.533 20.431 1.00 98.44 86 ALA A N 1
ATOM 615 C CA . ALA A 1 86 ? -20.219 -13.566 21.879 1.00 98.44 86 ALA A CA 1
ATOM 616 C C . ALA A 1 86 ? -19.637 -12.244 22.411 1.00 98.44 86 ALA A C 1
ATOM 618 O O . ALA A 1 86 ? -18.828 -11.624 21.712 1.00 98.44 86 ALA A O 1
ATOM 619 N N . PRO A 1 87 ? -19.973 -11.829 23.650 1.00 98.56 87 PRO A N 1
ATOM 620 C CA . PRO A 1 87 ? -19.532 -10.547 24.208 1.00 98.56 87 PRO A CA 1
ATOM 621 C C . PRO A 1 87 ? -18.012 -10.345 24.184 1.00 98.56 87 PRO A C 1
ATOM 623 O O . PRO A 1 87 ? -17.529 -9.283 23.809 1.00 98.56 87 PRO A O 1
ATOM 626 N N . GLU A 1 88 ? -17.240 -11.376 24.523 1.00 98.19 88 GLU A N 1
ATOM 627 C CA . GLU A 1 88 ? -15.778 -11.314 24.539 1.00 98.19 88 GLU A CA 1
ATOM 628 C C . GLU A 1 88 ? -15.151 -11.219 23.139 1.00 98.19 88 GLU A C 1
ATOM 630 O O . GLU A 1 88 ? -14.055 -10.686 23.000 1.00 98.19 88 GLU A O 1
ATOM 635 N N . VAL A 1 89 ? -15.837 -11.703 22.095 1.00 98.44 89 VAL A N 1
ATOM 636 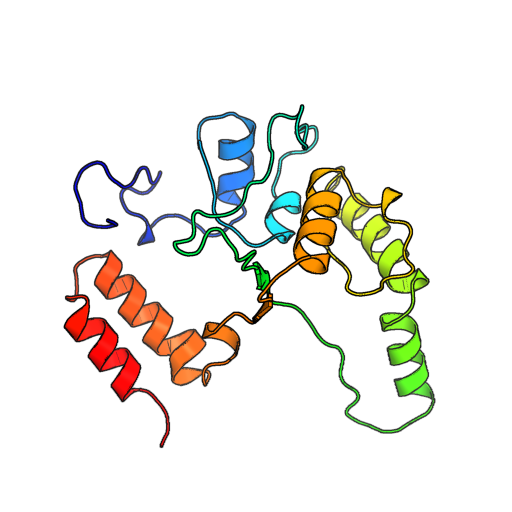C CA . VAL A 1 89 ? -15.381 -11.557 20.701 1.00 98.44 89 VAL A CA 1
ATOM 637 C C . VAL A 1 89 ? -15.624 -10.128 20.237 1.00 98.44 89 VAL A C 1
ATOM 639 O O . VAL A 1 89 ? -14.722 -9.499 19.685 1.00 98.44 89 VAL A O 1
ATOM 642 N N . TRP A 1 90 ? -16.814 -9.590 20.507 1.00 98.12 90 TRP A N 1
ATOM 643 C CA . TRP A 1 90 ? -17.154 -8.220 20.135 1.00 98.12 90 TRP A CA 1
ATOM 644 C C . TR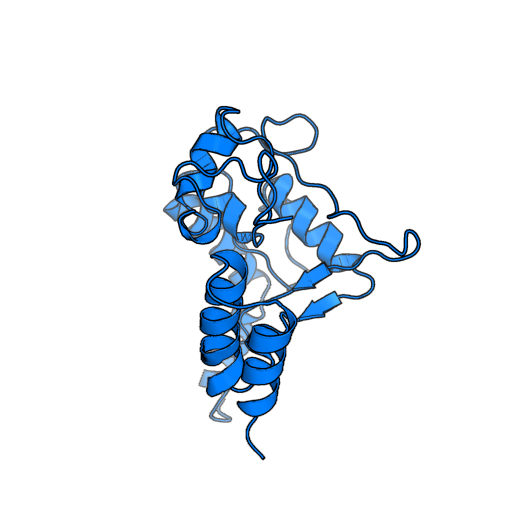P A 1 90 ? -16.315 -7.181 20.874 1.00 98.12 90 TRP A C 1
ATOM 646 O O . TRP A 1 90 ? -15.897 -6.219 20.244 1.00 98.12 90 TRP A O 1
ATOM 656 N N . ALA A 1 91 ? -15.938 -7.424 22.133 1.00 98.25 91 ALA A N 1
ATOM 657 C CA . ALA A 1 91 ? -14.991 -6.564 22.845 1.00 98.25 91 ALA A CA 1
ATOM 658 C C . ALA A 1 91 ? -13.634 -6.444 22.115 1.00 98.25 91 ALA A C 1
ATOM 660 O O . ALA A 1 91 ? -13.053 -5.362 22.043 1.00 98.25 91 ALA A O 1
ATOM 661 N N . VAL A 1 92 ? -13.132 -7.539 21.529 1.00 97.75 92 VAL A N 1
ATOM 662 C CA . VAL A 1 92 ? -11.899 -7.510 20.721 1.00 97.75 92 VAL A CA 1
ATOM 663 C C . VAL A 1 92 ? -12.129 -6.794 19.391 1.00 97.75 92 VAL A C 1
ATOM 665 O O . VAL A 1 92 ? -11.285 -6.004 18.978 1.00 97.75 92 VAL A O 1
ATOM 668 N N . MET A 1 93 ? -13.259 -7.038 18.724 1.00 97.62 93 MET A N 1
ATOM 669 C CA . MET A 1 93 ? -13.602 -6.367 17.464 1.00 97.62 93 MET A CA 1
ATOM 670 C C . MET A 1 93 ? -13.735 -4.848 17.637 1.00 97.62 93 MET A C 1
ATOM 672 O O . MET A 1 93 ? -13.216 -4.096 16.815 1.00 97.62 93 MET A O 1
ATOM 676 N N . GLU A 1 94 ? -14.375 -4.399 18.719 1.00 96.75 94 GLU A N 1
ATOM 677 C CA . GLU A 1 94 ? -14.482 -2.983 19.086 1.00 96.75 94 GLU A CA 1
ATOM 678 C C . GLU A 1 94 ? -13.105 -2.374 19.350 1.00 96.75 94 GLU A C 1
ATOM 680 O O . GLU A 1 94 ? -12.799 -1.303 18.827 1.00 96.75 94 GLU A O 1
ATOM 685 N N . TYR A 1 95 ? -12.238 -3.076 20.089 1.00 97.38 95 TYR A N 1
ATOM 686 C CA . TYR A 1 95 ? -10.865 -2.626 20.294 1.00 97.38 95 TYR A CA 1
ATOM 687 C C . TYR A 1 95 ? -10.109 -2.498 18.966 1.00 97.38 95 TYR A C 1
ATOM 689 O O . TYR A 1 95 ? -9.560 -1.434 18.698 1.00 97.38 95 TYR A O 1
ATOM 697 N N . LEU A 1 96 ? -10.135 -3.516 18.097 1.00 96.69 96 LEU A N 1
ATOM 698 C CA . LEU A 1 96 ? -9.471 -3.483 16.784 1.00 96.69 96 LEU A CA 1
ATOM 699 C C . LEU A 1 96 ? -9.991 -2.361 15.868 1.00 96.69 96 LEU A C 1
ATOM 701 O O . LEU A 1 96 ? -9.241 -1.870 15.027 1.00 96.69 96 LEU A O 1
ATOM 705 N N . GLY A 1 97 ? -11.256 -1.961 16.017 1.00 95.50 97 GLY A N 1
ATOM 706 C CA . GLY A 1 97 ? -11.859 -0.846 15.281 1.00 95.50 97 GLY A CA 1
ATOM 707 C C . GLY A 1 97 ? -11.618 0.534 15.901 1.00 95.50 97 GLY A C 1
ATOM 708 O O . GLY A 1 97 ? -11.918 1.540 15.261 1.00 95.50 97 GLY A O 1
ATOM 709 N N . SER A 1 98 ? -11.095 0.609 17.125 1.00 97.31 98 SER A N 1
ATOM 710 C CA . SER A 1 98 ? -10.946 1.863 17.870 1.00 97.31 98 SER A CA 1
ATOM 711 C C . SER A 1 98 ? -9.777 2.724 17.381 1.00 97.31 98 SER A C 1
ATOM 713 O O . SER A 1 98 ? -8.786 2.221 16.841 1.00 97.31 98 SER A O 1
ATOM 715 N N . THR A 1 99 ? -9.858 4.032 17.645 1.00 98.00 99 THR A N 1
ATOM 716 C CA . THR A 1 99 ? -8.730 4.960 17.456 1.00 98.00 99 THR A CA 1
ATOM 717 C C . THR A 1 99 ? -7.535 4.527 18.293 1.00 98.00 99 THR A C 1
ATOM 719 O O . THR A 1 99 ? -6.421 4.462 17.785 1.00 98.00 99 THR A O 1
ATOM 722 N N . GLN A 1 100 ? -7.785 4.113 19.540 1.00 97.81 100 GLN A N 1
ATOM 723 C CA . GLN A 1 100 ? -6.758 3.627 20.456 1.00 97.81 100 GLN A CA 1
ATOM 724 C C . GLN A 1 100 ? -5.916 2.508 19.831 1.00 97.81 100 GLN A C 1
ATOM 726 O O . GLN A 1 100 ? -4.693 2.580 19.866 1.00 97.81 100 GLN A O 1
ATOM 731 N N . TYR A 1 101 ? -6.534 1.482 19.239 1.00 97.56 101 TYR A N 1
ATOM 732 C CA . TYR A 1 101 ? -5.772 0.412 18.591 1.00 97.56 101 TYR A CA 1
ATOM 733 C C . TYR A 1 101 ? -4.941 0.924 17.413 1.00 97.56 101 TYR A C 1
ATOM 735 O O . TYR A 1 101 ? -3.769 0.568 17.300 1.00 97.56 101 TYR A O 1
ATOM 743 N N . ALA A 1 102 ? -5.528 1.750 16.543 1.00 96.94 102 ALA A N 1
ATOM 744 C CA . ALA A 1 102 ? -4.832 2.267 15.371 1.00 96.94 102 ALA A CA 1
ATOM 745 C C . ALA A 1 102 ? -3.607 3.113 15.761 1.00 96.94 102 ALA A C 1
ATOM 747 O O . ALA A 1 102 ? -2.516 2.898 15.232 1.00 96.94 102 ALA A O 1
ATOM 748 N N . GLU A 1 103 ? -3.760 4.020 16.723 1.00 97.38 103 GLU A N 1
ATOM 749 C CA . GLU A 1 103 ? -2.686 4.900 17.187 1.00 97.38 103 GLU A CA 1
ATOM 750 C C . GLU A 1 103 ? -1.594 4.140 17.949 1.00 97.38 103 GLU A C 1
ATOM 752 O O . GLU A 1 103 ? -0.405 4.349 17.704 1.00 97.38 103 GLU A O 1
ATOM 757 N N . GLU A 1 104 ? -1.967 3.221 18.845 1.00 97.00 104 GLU A N 1
ATOM 758 C CA . GLU A 1 104 ? -0.991 2.407 19.577 1.00 97.00 104 GLU A CA 1
ATOM 759 C C . GLU A 1 104 ? -0.241 1.454 18.642 1.00 97.00 104 GLU A C 1
ATOM 761 O O . GLU A 1 104 ? 0.973 1.289 18.766 1.00 97.00 104 GLU A O 1
ATOM 766 N N . ARG A 1 105 ? -0.920 0.884 17.638 1.00 95.94 105 ARG A N 1
ATOM 767 C CA . ARG A 1 105 ? -0.263 0.089 16.596 1.00 95.94 105 ARG A CA 1
ATOM 768 C C . ARG A 1 105 ? 0.719 0.925 15.779 1.00 95.94 105 ARG A C 1
ATOM 770 O O . ARG A 1 105 ? 1.814 0.435 15.507 1.00 95.94 105 ARG A O 1
ATOM 777 N N . GLN A 1 106 ? 0.351 2.149 15.396 1.00 96.12 106 GLN A N 1
ATOM 778 C CA . GLN A 1 106 ? 1.238 3.057 14.664 1.00 96.12 106 GLN A CA 1
ATOM 779 C C . GLN A 1 106 ? 2.520 3.336 15.459 1.00 96.12 106 GLN A C 1
ATOM 781 O O . GLN A 1 106 ? 3.621 3.159 14.935 1.00 96.12 106 GLN A O 1
ATOM 786 N N . LYS A 1 107 ? 2.388 3.693 16.743 1.00 95.38 107 LYS A N 1
ATOM 787 C CA . LYS A 1 107 ? 3.527 3.937 17.647 1.00 95.38 107 LYS A CA 1
ATOM 788 C C . LYS A 1 107 ? 4.404 2.694 17.798 1.00 95.38 107 LYS A C 1
ATOM 790 O O . LYS A 1 107 ? 5.611 2.767 17.578 1.00 95.38 107 LYS A O 1
ATOM 795 N N . ALA A 1 108 ? 3.793 1.547 18.100 1.00 95.44 108 ALA A N 1
ATOM 796 C CA . ALA A 1 108 ? 4.509 0.290 18.293 1.00 95.44 108 ALA A CA 1
ATOM 797 C C . ALA A 1 108 ? 5.259 -0.150 17.027 1.00 95.44 108 ALA A C 1
ATO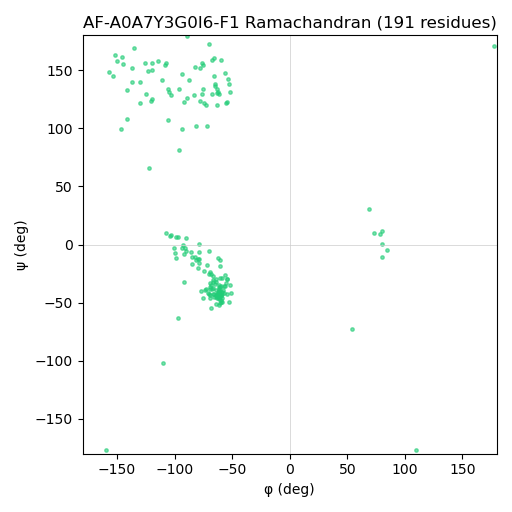M 799 O O . ALA A 1 108 ? 6.385 -0.633 17.106 1.00 95.44 108 ALA A O 1
ATOM 800 N N . GLN A 1 109 ? 4.666 0.022 15.841 1.00 94.06 109 GLN A N 1
ATOM 801 C CA . GLN A 1 109 ? 5.345 -0.336 14.599 1.00 94.06 109 GLN A CA 1
ATOM 802 C C . GLN A 1 109 ? 6.518 0.589 14.270 1.00 94.06 109 GLN A C 1
ATOM 804 O O . GLN A 1 109 ? 7.549 0.081 13.835 1.00 94.06 109 GLN A O 1
ATOM 809 N N . ARG A 1 110 ? 6.406 1.901 14.517 1.00 92.38 110 ARG A N 1
ATOM 810 C CA . ARG A 1 110 ? 7.548 2.824 14.383 1.00 92.38 110 ARG A CA 1
ATOM 811 C C . ARG A 1 110 ? 8.699 2.427 15.304 1.00 92.38 110 ARG A C 1
ATOM 813 O O . ARG A 1 110 ? 9.839 2.353 14.853 1.00 92.38 110 ARG A O 1
ATOM 820 N N . GLU A 1 111 ? 8.394 2.095 16.559 1.00 91.81 111 GLU A N 1
ATOM 821 C CA . GLU A 1 111 ? 9.390 1.616 17.525 1.00 91.81 111 GLU A CA 1
ATOM 822 C C . GLU A 1 111 ? 10.086 0.338 17.037 1.00 91.81 111 GLU A C 1
ATOM 824 O O . GLU A 1 111 ? 11.313 0.276 17.014 1.00 91.81 111 GLU A O 1
ATOM 829 N N . ILE A 1 112 ? 9.323 -0.658 16.569 1.00 91.12 112 ILE A N 1
ATOM 830 C CA . ILE A 1 112 ? 9.873 -1.915 16.030 1.00 91.12 112 ILE A CA 1
ATOM 831 C C . ILE A 1 112 ? 10.758 -1.665 14.803 1.00 91.12 112 ILE A C 1
ATOM 833 O O . ILE A 1 112 ? 11.745 -2.374 14.600 1.00 91.12 112 ILE A O 1
ATOM 837 N N . LYS A 1 113 ? 10.391 -0.697 13.95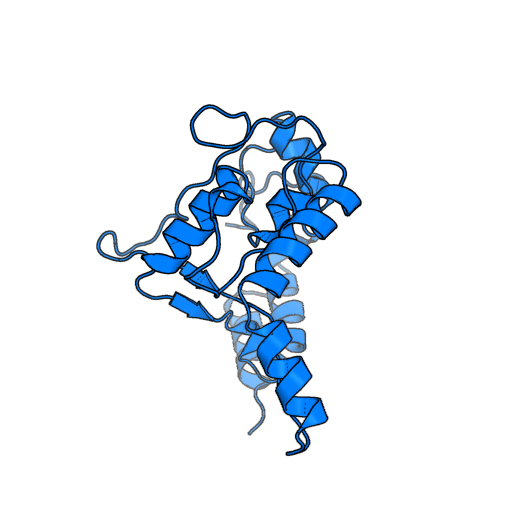9 1.00 87.69 113 LYS A N 1
ATOM 838 C CA . LYS A 1 113 ? 11.137 -0.365 12.743 1.00 87.69 113 LYS A CA 1
ATOM 839 C C . LYS A 1 113 ? 12.363 0.504 12.992 1.00 87.69 113 LYS A C 1
ATOM 841 O O . LYS A 1 113 ? 13.254 0.489 12.150 1.00 87.69 113 LYS A O 1
ATOM 846 N N . GLY A 1 114 ? 12.436 1.200 14.125 1.00 84.19 114 GLY A N 1
ATOM 847 C CA . GLY A 1 114 ? 13.554 2.087 14.441 1.00 84.19 114 GLY A CA 1
ATOM 848 C C . GLY A 1 114 ? 13.597 3.328 13.550 1.00 84.19 114 GLY A C 1
ATOM 849 O O . GLY A 1 114 ? 14.672 3.819 13.248 1.00 84.19 114 GLY A O 1
ATOM 850 N N . GLY A 1 115 ? 12.446 3.824 13.089 1.00 78.00 115 GLY A N 1
ATOM 851 C CA . GLY A 1 115 ? 12.381 4.988 12.208 1.00 78.00 115 GLY A CA 1
ATOM 852 C C . GLY A 1 115 ? 11.013 5.664 12.199 1.00 78.00 115 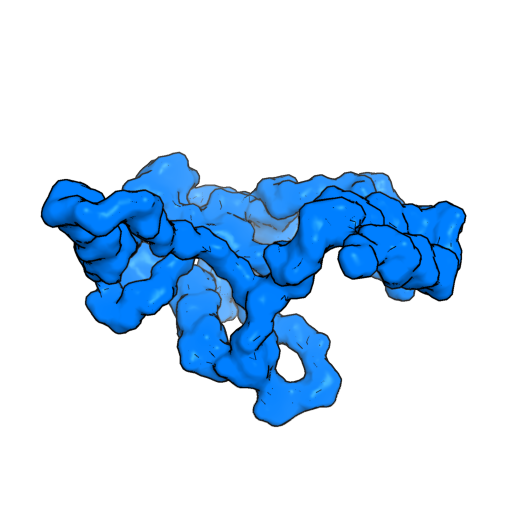GLY A C 1
ATOM 853 O O . GLY A 1 115 ? 10.087 5.277 12.915 1.00 78.00 115 GLY A O 1
ATOM 854 N N . ASP A 1 116 ? 10.877 6.689 11.360 1.00 84.94 116 ASP A N 1
ATOM 855 C CA . ASP A 1 116 ? 9.647 7.484 11.274 1.00 84.94 116 ASP A CA 1
ATOM 856 C C . ASP A 1 116 ? 8.531 6.823 10.456 1.00 84.94 116 ASP A C 1
ATOM 858 O O . ASP A 1 116 ? 7.385 7.264 10.525 1.00 84.94 116 ASP A O 1
ATOM 862 N N . ALA A 1 117 ? 8.830 5.759 9.711 1.00 89.12 117 ALA A N 1
ATOM 863 C CA . ALA A 1 117 ? 7.853 4.995 8.940 1.00 89.12 117 ALA A CA 1
ATOM 864 C C . ALA A 1 117 ? 7.481 3.676 9.624 1.00 89.12 117 ALA A C 1
ATOM 866 O O . ALA A 1 117 ? 8.347 2.871 9.969 1.00 89.12 117 ALA A O 1
ATOM 867 N N . SER A 1 118 ? 6.180 3.435 9.780 1.00 92.56 118 SER A N 1
ATOM 868 C CA . SER A 1 118 ? 5.627 2.172 10.278 1.00 92.56 118 SER A CA 1
ATOM 869 C C . SER A 1 118 ? 5.297 1.203 9.140 1.00 92.56 118 SER A C 1
ATOM 871 O O . SER A 1 118 ? 5.387 -0.015 9.311 1.00 92.56 118 SER A O 1
ATOM 873 N N . GLY A 1 119 ? 4.909 1.739 7.976 1.00 92.38 119 GLY A N 1
ATOM 874 C CA . GLY A 1 119 ? 4.300 1.000 6.871 1.00 92.38 119 GLY A CA 1
ATOM 875 C C . GLY A 1 119 ? 2.855 0.572 7.136 1.00 92.38 119 GLY A C 1
ATOM 876 O O . GLY A 1 119 ? 2.300 -0.221 6.374 1.00 92.38 119 GLY A O 1
ATOM 877 N N . PHE A 1 120 ? 2.234 1.066 8.204 1.00 94.75 120 PHE A N 1
ATOM 878 C CA . PHE A 1 120 ? 0.840 0.810 8.537 1.00 94.75 120 PHE A CA 1
ATOM 879 C C . PHE A 1 120 ? -0.017 2.024 8.225 1.00 94.75 120 PHE A C 1
ATOM 881 O O . PHE A 1 120 ? 0.281 3.128 8.658 1.00 94.75 120 PHE A O 1
ATOM 888 N N . LEU A 1 121 ? -1.124 1.794 7.522 1.00 94.88 121 LEU A N 1
ATOM 889 C CA . LEU A 1 121 ? -2.195 2.768 7.335 1.00 94.88 121 LEU A CA 1
ATOM 890 C C . LEU A 1 121 ? -3.463 2.258 8.021 1.00 94.88 121 LEU A C 1
ATOM 892 O O . LEU A 1 121 ? -3.635 1.051 8.210 1.00 94.88 121 LEU A O 1
ATOM 896 N N . THR A 1 122 ? -4.372 3.171 8.346 1.00 93.19 122 THR A N 1
ATOM 897 C CA . THR A 1 122 ? -5.634 2.860 9.022 1.00 93.19 122 THR A CA 1
ATOM 898 C C . THR A 1 122 ? -6.840 3.341 8.219 1.00 93.19 122 THR A C 1
ATOM 900 O O . THR A 1 122 ? -6.766 4.338 7.506 1.00 93.19 122 THR A O 1
ATOM 903 N N . ALA A 1 123 ? -7.957 2.622 8.350 1.00 90.94 123 ALA A N 1
ATOM 904 C CA . ALA A 1 123 ? -9.267 3.052 7.861 1.00 90.94 123 ALA A CA 1
ATOM 905 C C . ALA A 1 123 ? -10.087 3.785 8.941 1.00 90.94 123 ALA A C 1
ATOM 907 O O . ALA A 1 123 ? -11.202 4.225 8.673 1.00 90.94 123 ALA A O 1
ATOM 908 N N . ASN A 1 124 ? -9.566 3.886 10.170 1.00 93.44 124 ASN A N 1
ATOM 909 C CA . ASN A 1 124 ? -10.203 4.654 11.230 1.00 93.44 124 ASN A CA 1
ATOM 910 C C . ASN A 1 124 ? -10.029 6.156 10.941 1.00 93.44 124 ASN A C 1
ATOM 912 O O . ASN A 1 124 ? -8.903 6.636 10.838 1.00 93.44 124 ASN A O 1
ATOM 916 N N . LEU A 1 125 ? -11.146 6.870 10.792 1.00 92.44 125 LEU A N 1
ATOM 917 C CA . LEU A 1 125 ? -11.185 8.278 10.379 1.00 92.44 125 LEU A CA 1
ATOM 918 C C . LEU A 1 125 ? -10.949 9.269 11.529 1.00 92.44 125 LEU A C 1
ATOM 920 O O . LEU A 1 125 ? -10.761 10.454 11.269 1.00 92.44 125 LEU A O 1
ATOM 924 N N . ASP A 1 126 ? -10.965 8.795 12.775 1.00 94.50 126 ASP A N 1
ATOM 925 C CA . ASP A 1 126 ? -10.935 9.625 13.983 1.00 94.50 126 ASP A CA 1
ATOM 926 C C . ASP A 1 126 ? -9.545 9.654 14.651 1.00 94.50 126 ASP A C 1
ATOM 928 O O . ASP A 1 126 ? -9.405 10.139 15.774 1.00 94.50 126 ASP A O 1
ATOM 932 N N . VAL A 1 127 ? -8.518 9.100 13.997 1.00 95.12 127 VAL A N 1
ATOM 933 C CA . VAL A 1 127 ? -7.139 9.081 14.514 1.00 95.12 127 VAL A CA 1
ATOM 934 C C . VAL A 1 127 ? -6.458 10.444 14.399 1.00 95.12 127 VAL A C 1
ATOM 936 O O . VAL A 1 127 ? -6.738 11.222 13.483 1.00 95.12 127 VAL A O 1
ATOM 939 N N . ASP A 1 128 ? -5.478 10.702 15.265 1.00 94.38 128 ASP A N 1
ATOM 940 C CA . ASP A 1 128 ? -4.518 11.786 15.049 1.00 94.38 128 ASP A CA 1
ATOM 941 C C . ASP A 1 128 ? -3.540 11.434 13.913 1.00 94.38 128 ASP A C 1
ATOM 943 O O . ASP A 1 128 ? -2.573 10.687 14.100 1.00 94.38 128 ASP A O 1
ATOM 947 N N . LEU A 1 129 ? -3.767 11.999 12.720 1.00 92.00 129 LEU A N 1
ATOM 948 C CA . LEU A 1 129 ? -2.879 11.814 11.565 1.00 92.00 129 LEU A CA 1
ATOM 949 C C . LEU A 1 129 ? -1.446 12.312 11.816 1.00 92.00 129 LEU A C 1
ATOM 951 O O . LEU A 1 129 ? -0.533 11.849 11.140 1.00 92.00 129 LEU A O 1
ATOM 955 N N . GLY A 1 130 ? -1.211 13.168 12.818 1.00 93.31 130 GLY A N 1
ATOM 956 C CA . GLY A 1 130 ? 0.132 13.602 13.214 1.00 93.31 130 GLY A CA 1
ATOM 957 C C . GLY A 1 130 ? 1.042 1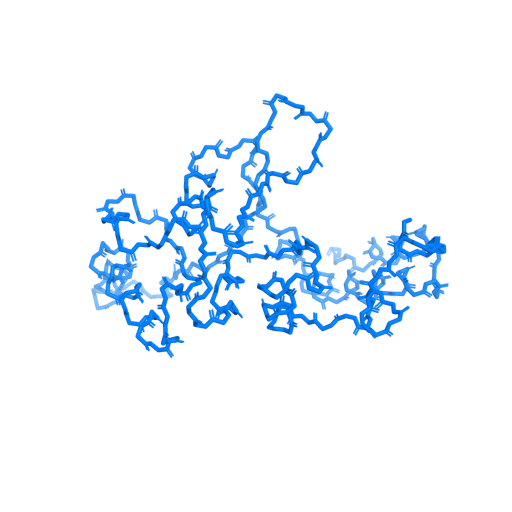2.472 13.720 1.00 93.31 130 GLY A C 1
ATOM 958 O O . GLY A 1 130 ? 2.251 12.668 13.849 1.00 93.31 130 GLY A O 1
ATOM 959 N N . LEU A 1 131 ? 0.499 11.279 13.990 1.00 94.25 131 LEU A N 1
ATOM 960 C CA . LEU A 1 131 ? 1.277 10.087 14.352 1.00 94.25 131 LEU A CA 1
ATOM 961 C C . LEU A 1 131 ? 1.927 9.380 13.147 1.00 94.25 131 LEU A C 1
ATOM 963 O O . LEU A 1 131 ? 2.839 8.559 13.330 1.00 94.25 131 LEU A O 1
ATOM 967 N N . TRP A 1 132 ? 1.476 9.690 11.932 1.00 94.88 132 TRP A N 1
ATOM 968 C CA . TRP A 1 132 ? 2.049 9.219 10.673 1.00 94.88 132 TRP A CA 1
ATOM 969 C C . TRP A 1 132 ? 3.056 10.233 10.136 1.00 94.88 132 TRP A C 1
ATOM 971 O O . TRP A 1 132 ? 2.902 11.439 10.314 1.00 94.88 132 TRP A O 1
ATOM 981 N N . ASN A 1 133 ? 4.105 9.754 9.464 1.00 93.69 133 ASN A N 1
ATOM 982 C CA . ASN A 1 133 ? 5.013 10.668 8.771 1.00 93.69 133 ASN A CA 1
ATOM 983 C C . ASN A 1 133 ? 4.332 11.293 7.540 1.00 93.69 133 ASN A C 1
ATOM 985 O O . ASN A 1 133 ? 3.225 10.910 7.154 1.00 93.69 133 ASN A O 1
ATOM 989 N N . GLU A 1 134 ? 4.998 12.254 6.905 1.00 93.06 134 GLU A N 1
ATOM 990 C CA . GLU A 1 134 ? 4.432 13.003 5.780 1.00 93.06 134 GLU A CA 1
ATOM 991 C C . GLU A 1 134 ? 4.074 12.115 4.574 1.00 93.06 134 GLU A C 1
ATOM 993 O O . GLU A 1 134 ? 3.031 12.310 3.951 1.00 93.06 134 GLU A O 1
ATOM 998 N N . LEU A 1 135 ? 4.879 11.087 4.288 1.00 94.00 135 LEU A N 1
ATOM 999 C CA . LEU A 1 135 ? 4.626 10.152 3.189 1.00 94.00 135 LEU A CA 1
ATOM 1000 C C . LEU A 1 135 ? 3.409 9.259 3.461 1.00 94.00 135 LEU A C 1
ATOM 1002 O O . LEU A 1 135 ? 2.548 9.093 2.600 1.00 94.00 135 LEU A O 1
ATOM 1006 N N . GLU A 1 136 ? 3.314 8.695 4.663 1.00 94.75 136 GLU A N 1
ATOM 1007 C CA . GLU A 1 136 ? 2.184 7.855 5.063 1.00 94.75 136 GLU A CA 1
ATOM 1008 C C . GLU A 1 136 ? 0.889 8.668 5.178 1.00 94.75 136 GLU A C 1
ATOM 1010 O O . GLU A 1 136 ? -0.169 8.214 4.740 1.00 94.75 136 GLU A O 1
ATOM 1015 N N . SER A 1 137 ? 0.980 9.898 5.688 1.00 92.56 137 SER A N 1
ATOM 1016 C CA . SER A 1 137 ? -0.137 10.846 5.725 1.00 92.56 137 SER A CA 1
ATOM 1017 C C . SER A 1 137 ? -0.626 11.185 4.318 1.00 92.56 137 SER A C 1
ATOM 1019 O O . SER A 1 137 ? -1.835 11.215 4.081 1.00 92.56 137 SER A O 1
ATOM 1021 N N . ALA A 1 138 ? 0.291 11.368 3.360 1.00 91.69 138 ALA A N 1
ATOM 1022 C CA . ALA A 1 138 ? -0.065 11.541 1.956 1.00 91.69 138 ALA A CA 1
ATOM 1023 C C . ALA A 1 138 ? -0.801 10.305 1.414 1.00 91.69 138 ALA A C 1
ATOM 1025 O O . ALA A 1 138 ? -1.848 10.457 0.795 1.00 91.69 138 ALA A O 1
ATOM 1026 N N . PHE A 1 139 ? -0.345 9.080 1.707 1.00 94.19 139 PHE A N 1
ATOM 1027 C CA . PHE A 1 139 ? -1.063 7.865 1.292 1.00 94.19 139 PHE A CA 1
ATOM 1028 C C . PHE A 1 139 ? -2.495 7.796 1.837 1.00 94.19 139 PHE A C 1
ATOM 1030 O O . PHE A 1 139 ? -3.407 7.406 1.106 1.00 94.19 139 PHE A O 1
ATOM 1037 N N . ILE A 1 140 ? -2.707 8.182 3.099 1.00 93.19 140 ILE A N 1
ATOM 1038 C CA . ILE A 1 140 ? -4.048 8.240 3.699 1.00 93.19 140 ILE A CA 1
ATOM 1039 C C . ILE A 1 140 ? -4.902 9.291 2.982 1.00 93.19 140 ILE A C 1
ATOM 1041 O O . ILE A 1 140 ? -6.040 9.004 2.613 1.00 93.19 140 ILE A O 1
ATOM 1045 N N . ALA A 1 141 ? -4.355 10.482 2.724 1.00 90.19 141 ALA A N 1
ATOM 1046 C CA . ALA A 1 141 ? -5.056 11.541 2.001 1.00 90.19 141 ALA A CA 1
ATOM 1047 C C . ALA A 1 141 ? -5.453 11.117 0.573 1.00 90.19 141 ALA A C 1
ATOM 1049 O O . ALA A 1 141 ? -6.573 11.395 0.134 1.00 90.19 141 ALA A O 1
ATOM 1050 N N . GLU A 1 142 ? -4.581 10.392 -0.132 1.00 91.69 142 GLU A N 1
ATOM 1051 C CA . GLU A 1 142 ? -4.903 9.855 -1.456 1.00 91.69 142 GLU A CA 1
ATOM 1052 C C . GLU A 1 142 ? -6.007 8.801 -1.391 1.00 91.69 142 GLU A C 1
ATOM 1054 O O . GLU A 1 142 ? -6.946 8.841 -2.184 1.00 91.69 142 GLU A O 1
ATOM 1059 N N . LEU A 1 143 ? -5.963 7.905 -0.402 1.00 92.38 143 LEU A N 1
ATOM 1060 C CA . LEU A 1 143 ? -7.014 6.909 -0.204 1.00 92.38 143 LEU A CA 1
ATOM 1061 C C . LEU A 1 143 ? -8.380 7.553 0.091 1.00 92.38 143 LEU A C 1
ATOM 1063 O O . LEU A 1 143 ? -9.397 7.083 -0.418 1.00 92.38 143 LEU A O 1
ATOM 1067 N N . LEU A 1 144 ? -8.412 8.642 0.867 1.00 91.31 144 LEU A N 1
ATOM 1068 C CA . LEU A 1 144 ? -9.641 9.375 1.199 1.00 91.31 144 LEU A CA 1
ATOM 1069 C C . LEU A 1 144 ? -10.287 10.061 -0.011 1.00 91.31 144 LEU A C 1
ATOM 1071 O O . LEU A 1 144 ? -11.498 10.274 -0.014 1.00 91.31 144 LEU A O 1
ATOM 1075 N N . THR A 1 145 ? -9.496 10.423 -1.024 1.00 91.94 145 THR A N 1
ATOM 1076 C CA . THR A 1 145 ? -9.984 11.117 -2.230 1.00 91.94 145 THR A CA 1
ATOM 1077 C C . THR A 1 145 ? -10.010 10.233 -3.477 1.00 91.94 145 THR A C 1
ATOM 1079 O O . THR A 1 145 ? -10.233 10.736 -4.581 1.00 91.94 145 THR A O 1
ATOM 1082 N N . ALA A 1 146 ? -9.804 8.926 -3.301 1.00 93.75 146 ALA A N 1
ATOM 1083 C CA . ALA A 1 146 ? -9.743 7.948 -4.374 1.00 93.75 146 ALA A CA 1
ATOM 1084 C C . ALA A 1 146 ? -11.055 7.869 -5.167 1.00 93.75 146 ALA A C 1
ATOM 1086 O O . ALA A 1 146 ? -12.132 7.646 -4.611 1.00 93.75 146 ALA A O 1
ATOM 1087 N N . ASP A 1 147 ? -10.944 7.956 -6.490 1.00 93.12 147 ASP A N 1
ATOM 1088 C CA . ASP A 1 147 ? -12.058 7.807 -7.420 1.00 93.12 147 ASP A CA 1
ATOM 1089 C C . ASP A 1 147 ? -11.593 7.159 -8.740 1.00 93.12 147 ASP A C 1
ATOM 1091 O O . ASP A 1 147 ? -11.029 7.839 -9.601 1.00 93.12 147 ASP A O 1
ATOM 1095 N N . PRO A 1 148 ? -11.792 5.842 -8.930 1.00 92.50 148 PRO A N 1
ATOM 1096 C CA . PRO A 1 148 ? -12.290 4.876 -7.953 1.00 92.50 148 PRO A CA 1
ATOM 1097 C C . PRO A 1 148 ? -11.197 4.347 -7.008 1.00 92.50 148 PRO A C 1
ATOM 1099 O O . PRO A 1 148 ? -10.052 4.141 -7.411 1.00 92.50 148 PRO A O 1
ATOM 1102 N N . ALA A 1 149 ? -11.589 3.944 -5.798 1.00 92.12 149 ALA A N 1
ATOM 1103 C CA . ALA A 1 149 ? -10.853 2.930 -5.041 1.00 92.12 149 ALA A CA 1
ATOM 1104 C C . ALA A 1 149 ? -11.150 1.528 -5.613 1.00 92.12 149 ALA A C 1
ATOM 1106 O O . ALA A 1 149 ? -12.313 1.154 -5.824 1.00 92.12 149 ALA A O 1
ATOM 1107 N N . ARG A 1 150 ? -10.108 0.741 -5.898 1.00 90.56 150 ARG A N 1
ATOM 1108 C CA . ARG A 1 150 ? -10.219 -0.614 -6.461 1.00 90.56 150 ARG A CA 1
ATOM 1109 C C . ARG A 1 150 ? -9.387 -1.591 -5.656 1.00 90.56 150 ARG A C 1
ATOM 1111 O O . ARG A 1 150 ? -8.181 -1.417 -5.569 1.00 90.56 150 ARG A O 1
ATOM 1118 N N . PHE A 1 151 ? -10.033 -2.625 -5.127 1.00 90.00 151 PHE A N 1
ATOM 1119 C CA . PHE A 1 151 ? -9.325 -3.700 -4.446 1.00 90.00 151 PHE A CA 1
ATOM 1120 C C . PHE A 1 151 ? -8.451 -4.477 -5.440 1.00 90.00 151 PHE A C 1
ATOM 1122 O O . PHE A 1 151 ? -8.844 -4.625 -6.603 1.00 90.00 151 PHE A O 1
ATOM 1129 N N . ASP A 1 152 ? -7.285 -4.950 -4.998 1.00 88.00 152 ASP A N 1
ATOM 1130 C CA . ASP A 1 152 ? -6.375 -5.728 -5.833 1.00 88.00 152 ASP A CA 1
ATOM 1131 C C . ASP A 1 152 ? -7.097 -6.941 -6.421 1.00 88.00 152 ASP A C 1
ATOM 1133 O O . ASP A 1 152 ? -7.675 -7.770 -5.719 1.00 88.00 152 ASP A O 1
ATOM 1137 N N . VAL A 1 153 ? -7.111 -7.013 -7.752 1.00 83.00 153 VAL A N 1
ATOM 1138 C CA . VAL A 1 153 ? -7.874 -8.032 -8.465 1.00 83.00 153 VAL A CA 1
ATOM 1139 C C . VAL A 1 153 ? -7.298 -9.420 -8.199 1.00 83.00 153 VAL A C 1
ATOM 1141 O O . VAL A 1 153 ? -8.077 -10.365 -8.145 1.00 83.00 153 VAL A O 1
ATOM 1144 N N . ALA A 1 154 ? -5.984 -9.566 -7.992 1.00 83.31 154 ALA A N 1
ATOM 1145 C CA . ALA A 1 154 ? -5.393 -10.867 -7.683 1.00 83.31 154 ALA A CA 1
ATOM 1146 C C . ALA A 1 154 ? -5.961 -11.446 -6.376 1.00 83.31 154 ALA A C 1
ATOM 1148 O O . ALA A 1 154 ? -6.208 -12.649 -6.309 1.00 83.31 154 ALA A O 1
ATOM 1149 N N . ASP A 1 155 ? -6.265 -10.590 -5.396 1.00 82.19 155 ASP A N 1
ATOM 1150 C CA . ASP A 1 155 ? -6.916 -10.986 -4.141 1.00 82.19 155 ASP A CA 1
ATOM 1151 C C . ASP A 1 155 ? -8.417 -11.288 -4.311 1.00 82.19 155 ASP A C 1
ATOM 1153 O O . ASP A 1 155 ? -9.006 -12.015 -3.511 1.00 82.19 155 ASP A O 1
ATOM 1157 N N . LEU A 1 156 ? -9.052 -10.747 -5.357 1.00 86.31 156 LEU A N 1
ATOM 1158 C CA . LEU A 1 156 ? -10.451 -11.032 -5.704 1.00 86.31 156 LEU A CA 1
ATOM 1159 C C . LEU A 1 156 ? -10.619 -12.296 -6.560 1.00 86.31 156 LEU A C 1
ATOM 1161 O O . LEU A 1 156 ? -11.734 -12.802 -6.704 1.00 86.31 156 LEU A O 1
ATOM 1165 N N . MET A 1 157 ? -9.542 -12.794 -7.166 1.00 91.94 157 MET A N 1
ATOM 1166 C CA . MET A 1 157 ? -9.572 -14.000 -7.987 1.00 91.94 157 MET A CA 1
ATOM 1167 C C . MET A 1 157 ? -9.607 -15.268 -7.114 1.00 91.94 157 MET A C 1
ATOM 1169 O O . MET A 1 157 ? -9.047 -15.293 -6.017 1.00 91.94 157 MET A O 1
ATOM 1173 N N . PRO A 1 158 ? -10.186 -16.383 -7.606 1.00 93.69 158 PRO A N 1
ATOM 1174 C CA . PRO A 1 158 ? -10.003 -17.684 -6.970 1.00 93.69 158 PRO A CA 1
ATOM 1175 C C . PRO A 1 158 ? -8.513 -18.000 -6.811 1.00 93.69 158 PRO A C 1
ATOM 1177 O O . PRO A 1 158 ? -7.736 -17.726 -7.722 1.00 93.69 158 PRO A O 1
ATOM 1180 N N . SER A 1 159 ? -8.117 -18.628 -5.701 1.00 92.25 159 SER A N 1
ATOM 1181 C CA . SER A 1 159 ? -6.702 -18.907 -5.383 1.00 92.25 159 SER A CA 1
ATOM 1182 C C . SER A 1 159 ? -5.944 -19.597 -6.533 1.00 92.25 159 SER A C 1
ATOM 1184 O O . SER A 1 159 ? -4.850 -19.177 -6.897 1.00 92.25 159 SER A O 1
ATOM 1186 N N . ALA A 1 160 ? -6.570 -20.571 -7.208 1.00 93.56 160 ALA A N 1
ATOM 1187 C CA . ALA A 1 160 ? -5.987 -21.247 -8.377 1.00 93.56 160 ALA A CA 1
ATOM 1188 C C . ALA A 1 160 ? -5.587 -20.289 -9.521 1.00 93.56 160 ALA A C 1
ATOM 1190 O O . ALA A 1 160 ? -4.681 -20.592 -10.299 1.00 93.56 160 ALA A O 1
ATOM 1191 N N . VAL A 1 161 ? -6.240 -19.130 -9.602 1.00 95.75 161 VAL A N 1
ATOM 1192 C CA . VAL A 1 161 ? -5.965 -18.072 -10.571 1.00 95.75 161 VAL A CA 1
ATOM 1193 C C . VAL A 1 161 ? -5.072 -17.002 -9.943 1.00 95.75 161 VAL A C 1
ATOM 1195 O O . VAL A 1 161 ? -3.937 -16.840 -10.380 1.00 95.75 161 VAL A O 1
ATOM 1198 N N . GLY A 1 162 ? -5.553 -16.312 -8.903 1.00 92.56 162 GLY A N 1
ATOM 1199 C CA . GLY A 1 162 ? -4.944 -15.098 -8.348 1.00 92.56 162 GLY A CA 1
ATOM 1200 C C . GLY A 1 162 ? -3.551 -15.302 -7.766 1.00 92.56 162 GLY A C 1
ATOM 1201 O O . GLY A 1 162 ? -2.652 -14.517 -8.050 1.00 92.56 162 GLY A O 1
ATOM 1202 N N . SER A 1 163 ? -3.343 -16.391 -7.020 1.00 91.06 163 SER A N 1
ATOM 1203 C CA . SER A 1 163 ? -2.028 -16.801 -6.505 1.00 91.06 163 SER A CA 1
ATOM 1204 C C . SER A 1 163 ? -1.378 -17.919 -7.338 1.00 91.06 163 SER A C 1
ATOM 1206 O O . SER A 1 163 ? -0.240 -18.300 -7.072 1.00 91.06 163 SER A O 1
ATOM 1208 N N . GLY A 1 164 ? -2.077 -18.429 -8.359 1.00 94.12 164 GLY A N 1
ATOM 1209 C CA . GLY A 1 164 ? -1.642 -19.536 -9.211 1.00 94.12 164 GLY A CA 1
ATOM 1210 C C . GLY A 1 164 ? -1.298 -19.104 -10.636 1.00 94.12 164 GLY A C 1
ATOM 1211 O O . GLY A 1 164 ? -0.205 -18.594 -10.906 1.00 94.12 164 GLY A O 1
ATOM 1212 N N . SER A 1 165 ? -2.211 -19.355 -11.579 1.00 95.88 165 SER A N 1
ATOM 1213 C CA . SER A 1 165 ? -1.946 -19.121 -13.005 1.00 95.88 165 SER A CA 1
ATOM 1214 C C . SER A 1 165 ? -1.603 -17.665 -13.314 1.00 95.88 165 SER A C 1
ATOM 1216 O O . SER A 1 165 ? -0.756 -17.419 -14.158 1.00 95.88 165 SER A O 1
ATOM 1218 N N . PHE A 1 166 ? -2.211 -16.689 -12.634 1.00 94.19 166 PHE A N 1
ATOM 1219 C CA . PHE A 1 166 ? -1.944 -15.271 -12.886 1.00 94.19 166 PHE A CA 1
ATOM 1220 C C . PHE A 1 166 ? -0.466 -14.919 -12.664 1.00 94.19 166 PHE A C 1
ATOM 1222 O O . PHE A 1 166 ? 0.145 -14.267 -13.509 1.00 94.19 166 PHE A O 1
ATOM 1229 N N . TRP A 1 167 ? 0.133 -15.425 -11.580 1.00 90.31 167 TRP A N 1
ATOM 1230 C CA . TRP A 1 167 ? 1.560 -15.249 -11.304 1.00 90.31 167 TRP A CA 1
ATOM 1231 C C . TRP A 1 167 ? 2.433 -16.012 -12.290 1.00 90.31 167 TRP A C 1
ATOM 1233 O O . TRP A 1 167 ? 3.296 -15.427 -12.936 1.00 90.31 167 TRP A O 1
ATOM 1243 N N . THR A 1 168 ? 2.209 -17.318 -12.418 1.00 93.56 168 THR A N 1
ATOM 1244 C CA . THR A 1 168 ? 3.082 -18.195 -13.216 1.00 93.56 168 THR A CA 1
ATOM 1245 C C . THR A 1 168 ? 3.069 -17.839 -14.704 1.00 93.56 168 THR A C 1
ATOM 1247 O O . THR A 1 168 ? 4.126 -17.736 -15.334 1.00 93.56 168 THR A O 1
ATOM 1250 N N . GLU A 1 169 ? 1.890 -17.578 -15.264 1.00 95.25 169 GLU A N 1
ATOM 1251 C CA . GLU A 1 169 ? 1.729 -17.182 -16.662 1.00 95.25 169 GLU A CA 1
ATOM 1252 C C . GLU A 1 169 ? 2.193 -15.740 -16.890 1.00 95.25 169 GLU A C 1
ATOM 1254 O O . GLU A 1 169 ? 2.877 -15.468 -17.875 1.00 95.25 169 GLU A O 1
ATOM 1259 N N . GLY A 1 170 ? 1.921 -14.826 -15.950 1.00 91.38 170 GLY A N 1
ATOM 1260 C CA . GLY A 1 170 ? 2.426 -13.453 -15.998 1.00 91.38 170 GLY A CA 1
ATOM 1261 C C . GLY A 1 170 ? 3.956 -13.394 -16.025 1.00 91.38 170 GLY A C 1
ATOM 1262 O O . GLY A 1 170 ? 4.533 -12.714 -16.874 1.00 91.38 170 GLY A O 1
ATOM 1263 N N . THR A 1 171 ? 4.626 -14.161 -15.160 1.00 89.38 171 THR A N 1
ATOM 1264 C CA . THR A 1 171 ? 6.090 -14.294 -15.168 1.00 89.38 171 THR A CA 1
ATOM 1265 C C . THR A 1 171 ? 6.595 -14.895 -16.479 1.00 89.38 171 THR A C 1
ATOM 1267 O O . THR A 1 171 ? 7.564 -14.385 -17.034 1.00 89.38 171 THR A O 1
ATOM 1270 N N . SER A 1 172 ? 5.923 -15.915 -17.021 1.00 91.94 172 SER A N 1
ATOM 1271 C CA . SER A 1 172 ? 6.295 -16.525 -18.309 1.00 91.94 172 SER A CA 1
ATOM 1272 C C . SER A 1 172 ? 6.215 -15.519 -19.468 1.00 91.94 172 SER A C 1
ATOM 1274 O O . SER A 1 172 ? 7.120 -15.448 -20.297 1.00 91.94 172 SER A O 1
ATOM 1276 N N . VAL A 1 173 ? 5.174 -14.678 -19.501 1.00 90.38 173 VAL A N 1
ATOM 1277 C CA . VAL A 1 173 ? 5.040 -13.586 -20.485 1.00 90.38 173 VAL A CA 1
ATOM 1278 C C . VAL A 1 173 ? 6.164 -12.560 -20.330 1.00 90.38 173 VAL A C 1
ATOM 1280 O O . VAL A 1 173 ? 6.773 -12.119 -21.308 1.00 90.38 173 VAL A O 1
ATOM 1283 N N . VAL A 1 174 ? 6.463 -12.185 -19.088 1.00 87.31 174 VAL A N 1
ATOM 1284 C CA . VAL A 1 174 ? 7.524 -11.229 -18.753 1.00 87.31 174 VAL A CA 1
ATOM 1285 C C . VAL A 1 174 ? 8.920 -11.762 -19.078 1.00 87.31 174 VAL A C 1
ATOM 1287 O O . VAL A 1 174 ? 9.784 -10.969 -19.424 1.00 87.31 174 VAL A O 1
ATOM 1290 N N . ASN A 1 175 ? 9.148 -13.071 -19.004 1.00 86.25 175 ASN A N 1
ATOM 1291 C CA . ASN A 1 175 ? 10.410 -13.694 -19.409 1.00 86.25 175 ASN A CA 1
ATOM 1292 C C . ASN A 1 175 ? 10.512 -13.915 -20.925 1.00 86.25 175 ASN A C 1
ATOM 1294 O O . ASN A 1 175 ? 11.597 -14.186 -21.434 1.00 86.25 175 ASN A O 1
ATOM 1298 N N . GLY A 1 176 ? 9.395 -13.798 -21.649 1.00 86.81 176 GLY A N 1
ATOM 1299 C CA . GLY A 1 176 ? 9.317 -14.119 -23.073 1.00 86.81 176 GLY A CA 1
ATOM 1300 C C . GLY A 1 176 ? 9.177 -15.616 -23.367 1.00 86.81 176 GLY A C 1
ATOM 1301 O O . GLY A 1 176 ? 9.278 -16.006 -24.526 1.00 86.81 176 GLY A O 1
ATOM 1302 N N . ASP A 1 177 ? 8.905 -16.440 -22.350 1.00 90.94 177 ASP A N 1
ATOM 1303 C CA . ASP A 1 177 ? 8.622 -17.874 -22.497 1.00 90.94 177 ASP A CA 1
ATOM 1304 C C . ASP A 1 177 ? 7.273 -18.119 -23.195 1.00 90.94 177 ASP A C 1
ATOM 1306 O O . ASP A 1 177 ? 7.059 -19.167 -23.806 1.00 90.94 177 ASP A O 1
ATOM 1310 N N . LYS A 1 178 ? 6.357 -17.146 -23.098 1.00 93.88 178 LYS A N 1
ATOM 1311 C CA . LYS A 1 178 ? 5.045 -17.138 -23.753 1.00 93.88 178 LYS A CA 1
ATOM 1312 C C . LYS A 1 178 ? 4.734 -15.773 -24.351 1.00 93.88 178 LYS A C 1
ATOM 1314 O O . LYS A 1 178 ? 5.163 -14.736 -23.839 1.00 93.88 178 LYS A O 1
ATOM 1319 N N . THR A 1 179 ? 3.931 -15.767 -25.409 1.00 93.50 179 THR A N 1
ATOM 1320 C CA . THR A 1 179 ? 3.288 -14.538 -25.892 1.00 93.50 179 THR A CA 1
ATOM 1321 C C . THR A 1 179 ? 2.246 -14.041 -24.887 1.00 93.50 179 THR A C 1
ATOM 1323 O O . THR A 1 179 ? 1.742 -14.805 -24.058 1.00 93.50 179 THR A O 1
ATOM 1326 N N . VAL A 1 180 ? 1.898 -12.751 -24.965 1.00 93.12 180 VAL A N 1
ATOM 1327 C CA . VAL A 1 180 ? 0.840 -12.159 -24.126 1.00 93.12 180 VAL A CA 1
ATOM 1328 C C . VAL A 1 180 ? -0.478 -12.908 -24.337 1.00 93.12 180 VAL A C 1
ATOM 1330 O O . VAL A 1 180 ? -1.173 -13.224 -23.373 1.00 93.12 180 VAL A O 1
ATOM 1333 N N . GLU A 1 181 ? -0.790 -13.238 -25.589 1.00 96.12 181 GLU A N 1
ATOM 1334 C CA . GLU A 1 181 ? -1.990 -13.967 -25.980 1.00 96.12 181 GLU A CA 1
ATOM 1335 C C . GLU A 1 181 ? -2.047 -15.365 -25.348 1.00 96.12 181 GLU A C 1
ATOM 1337 O O . GLU A 1 181 ? -3.073 -15.735 -24.777 1.00 96.12 181 GLU A O 1
ATOM 1342 N N . GLU A 1 182 ? -0.954 -16.130 -25.400 1.00 97.50 182 GLU A N 1
ATOM 1343 C CA . GLU A 1 182 ? -0.887 -17.474 -24.808 1.00 97.50 182 GLU A CA 1
ATOM 1344 C C . GLU A 1 182 ? -1.007 -17.441 -23.283 1.00 97.50 182 GLU A C 1
ATOM 1346 O O . GLU A 1 182 ? -1.763 -18.230 -22.711 1.00 97.50 182 GLU A O 1
ATOM 1351 N N . GLY A 1 183 ? -0.294 -16.522 -22.622 1.00 96.25 183 GLY A N 1
ATOM 1352 C CA . GLY A 1 183 ? -0.362 -16.373 -21.169 1.00 96.25 183 GLY A CA 1
ATOM 1353 C C . GLY A 1 183 ? -1.772 -16.004 -20.704 1.00 96.25 183 GLY A C 1
ATOM 1354 O O . GLY A 1 183 ? -2.308 -16.616 -19.781 1.00 96.25 183 GLY A O 1
ATOM 1355 N N . PHE A 1 184 ? -2.426 -15.057 -21.382 1.00 95.00 184 PHE A N 1
ATOM 1356 C CA . PHE A 1 184 ? -3.788 -14.649 -21.031 1.00 95.00 184 PHE A CA 1
ATOM 1357 C C . PHE A 1 184 ? -4.824 -15.733 -21.331 1.00 95.00 184 PHE A C 1
ATOM 1359 O O . PHE A 1 184 ? -5.743 -15.921 -20.535 1.00 95.00 184 PHE A O 1
ATOM 1366 N N . ALA A 1 185 ? -4.664 -16.492 -22.419 1.00 97.50 185 ALA A N 1
ATOM 1367 C CA . ALA A 1 185 ? -5.520 -17.643 -22.696 1.00 97.50 185 ALA A CA 1
ATOM 1368 C C . ALA A 1 185 ? -5.398 -18.722 -21.605 1.00 97.50 185 ALA A C 1
ATOM 1370 O O . ALA A 1 185 ? -6.411 -19.273 -21.171 1.00 97.50 185 ALA A O 1
ATOM 1371 N N . ALA A 1 186 ? -4.181 -18.988 -21.118 1.00 97.19 186 ALA A N 1
ATOM 1372 C CA . ALA A 1 186 ? -3.942 -19.936 -20.032 1.00 97.19 186 ALA A CA 1
ATOM 1373 C C . ALA A 1 186 ? -4.544 -19.464 -18.697 1.00 97.19 186 ALA A C 1
ATOM 1375 O O . ALA A 1 186 ? -5.196 -20.253 -18.012 1.00 97.19 186 ALA A O 1
ATOM 1376 N N . ILE A 1 187 ? -4.400 -18.177 -18.356 1.00 96.19 187 ILE A N 1
ATOM 1377 C CA . ILE A 1 187 ? -5.047 -17.578 -17.176 1.00 96.19 187 ILE A CA 1
ATOM 1378 C C . ILE A 1 187 ? -6.570 -17.666 -17.292 1.00 96.19 187 ILE A C 1
ATOM 1380 O O . ILE A 1 187 ? -7.237 -18.006 -16.325 1.00 96.19 187 ILE A O 1
ATOM 1384 N N . GLN A 1 188 ? -7.144 -17.377 -18.461 1.00 94.88 188 GLN A N 1
ATOM 1385 C CA . GLN A 1 188 ? -8.592 -17.457 -18.659 1.00 94.88 188 GLN A CA 1
ATOM 1386 C C . GLN A 1 188 ? -9.112 -18.892 -18.494 1.00 94.88 188 GLN A C 1
ATOM 1388 O O . GLN A 1 188 ? -10.178 -19.099 -17.918 1.00 94.88 188 GLN A O 1
ATOM 1393 N N . ALA A 1 189 ? -8.367 -19.881 -18.988 1.00 96.06 189 ALA A N 1
ATOM 1394 C CA . ALA A 1 189 ? -8.749 -21.288 -18.926 1.00 96.06 189 ALA A CA 1
ATOM 1395 C C . ALA A 1 189 ? -8.659 -21.899 -17.514 1.00 96.06 189 ALA A C 1
ATOM 1397 O O . ALA A 1 189 ? -9.246 -22.954 -17.283 1.00 96.06 189 ALA A O 1
ATOM 1398 N N . SER A 1 190 ? -7.939 -21.272 -16.578 1.00 95.31 190 SER A N 1
ATOM 1399 C CA . SER A 1 190 ? -7.773 -21.780 -15.208 1.00 95.31 190 SER A CA 1
ATOM 1400 C C . SER A 1 190 ? -8.899 -21.372 -14.252 1.00 95.31 190 SER A C 1
ATOM 1402 O O . SER A 1 190 ? -8.927 -21.836 -13.108 1.00 95.31 190 SER A O 1
ATOM 1404 N N . TRP A 1 191 ? -9.827 -20.517 -14.695 1.00 95.50 191 TRP A N 1
ATOM 1405 C CA . TRP A 1 191 ? -10.963 -20.117 -13.875 1.00 95.50 191 TRP A CA 1
ATOM 1406 C C . TRP A 1 191 ? -11.859 -21.323 -13.560 1.00 95.50 191 TRP A C 1
ATOM 1408 O O . TRP A 1 191 ? -12.240 -22.058 -14.475 1.00 95.50 191 TRP A O 1
ATOM 1418 N N . PRO A 1 192 ? -12.222 -21.537 -12.283 1.00 90.44 192 PRO A N 1
ATOM 1419 C CA . PRO A 1 192 ? -13.156 -22.589 -11.913 1.00 90.44 192 PRO A CA 1
ATOM 1420 C C . PRO A 1 192 ? -14.544 -22.305 -12.508 1.00 90.44 192 PRO A C 1
ATOM 1422 O O . PRO A 1 192 ? -15.006 -21.164 -12.498 1.00 90.44 192 PRO A O 1
ATOM 1425 N N . SER A 1 193 ? -15.180 -23.357 -13.030 1.00 80.19 193 SER A N 1
ATOM 1426 C CA . SER A 1 193 ? -16.553 -23.355 -13.557 1.00 80.19 193 SER A CA 1
ATOM 1427 C C . SER A 1 193 ? -17.611 -23.315 -12.465 1.00 80.19 193 SER A C 1
ATOM 1429 O O . SER A 1 193 ? -17.412 -24.057 -11.473 1.00 80.19 193 SER A O 1
#

Sequence (193 aa):
IWNAPGNTYAAGGSIAATSHSSDHGQPLADGTCAMVRQASFFAAFLPEGTSVGPDGQVNTFYFPNVDTNSKPVLTAGNAASAFRDAPEVWAVMEYLGSTQYAEERQKAQREIKGGDASGFLTANLDVDLGLWNELESAFIAELLTADPARFDVADLMPSAVGSGSFWTEGTSVVNGDKTVEEGFAAIQASWPS

Mean predicted aligned error: 5.45 Å

Nearest PDB structures (foldseek):
  6les-assembly2_Y  TM=5.409E-01  e=8.015E-03  Escherichia coli K-12
  7bg0-assembly2_E  TM=5.366E-01  e=6.723E-03  Escherichia coli K-12
  3rv0-assembly2_D  TM=3.186E-01  e=7.570E+00  Vanderwaltozyma polyspora DSM 70294
  3rv1-assembly1_B  TM=3.265E-01  e=8.026E+00  Vanderwaltozyma polyspora DSM 70294

Secondary structure (DSSP, 8-state):
-TTSTTS---TTSSGGGSPPSGGGHHHHHTTSS------GGGGGGSPTT--BSTTSSB---PPP-S-TT-B-EEE-------SS--HHHHHHHHHHHSHHHHHHHHHHHHHHHTSS--------TTS-GGGS-HHHHHHHHHHHT-BTEEE-HHHHS-HIIIIIIHHHHHHHHHHTSS-HHHHHHHHHHTS--

Radius of gyration: 19.63 Å; Cα contacts (8 Å, |Δi|>4): 224; chains: 1; bounding box: 42×42×50 Å

Foldseek 3Di:
DQPDPPPDDAPQPGPLPHDPQLVCQDCQLVVVDVDDDDALLSQLSHDAPFAEDPPTSYADDQDDDPDPVFLADEDEDDDDDDPDDDPVSVVVVCCCQDLVNQLVLLVVQCVVSVHQASSDDDPRPPHDLVSHDNRNSVVNVSVVRHGDYHYDVLVVADCCQSVNLVVVLVSCCSVVVDPPVVSVVSSVVRHDD